Protein AF-0000000074079312 (afdb_homodimer)

Nearest PDB structures (foldseek):
  4mey-assembly1_F  TM=5.869E-01  e=7.793E-01  Escherichia coli K-12
  4mq9-assembly1_F  TM=5.546E-01  e=6.846E-01  Thermus thermophilus HB8
  5d4d-assembly2_P  TM=5.484E-01  e=1.010E+00  Thermus thermophilus HB27
  6cuu-assembly1_F  TM=5.404E-01  e=1.396E+00  Thermus thermophilus HB27
  5x22-assembly1_F  TM=5.501E-01  e=1.809E+00  Thermus thermophilus HB27

Structure (mmCIF, N/CA/C/O backbone):
data_AF-0000000074079312-model_v1
#
loop_
_entity.id
_entity.type
_entity.pdbx_description
1 polymer 'BHLH domain-containing protein'
#
loop_
_atom_site.group_PDB
_atom_site.id
_atom_site.type_symbol
_atom_site.label_atom_id
_atom_site.label_alt_id
_atom_site.label_comp_id
_atom_site.label_asym_id
_atom_site.label_entity_id
_atom_site.label_seq_id
_atom_site.pdbx_PDB_ins_code
_atom_site.Cartn_x
_atom_site.Cartn_y
_atom_site.Cartn_z
_atom_site.occupancy
_atom_site.B_iso_or_equiv
_atom_site.auth_seq_id
_atom_site.auth_comp_id
_atom_site.auth_asym_id
_atom_site.auth_atom_id
_atom_site.pdbx_PDB_model_num
ATOM 1 N N . MET A 1 1 ? 14.812 37.562 26.469 1 65.06 1 MET A N 1
ATOM 2 C CA . MET A 1 1 ? 14.125 37.312 25.219 1 65.06 1 MET A CA 1
ATOM 3 C C . MET A 1 1 ? 15.078 36.75 24.172 1 65.06 1 MET A C 1
ATOM 5 O O . MET A 1 1 ? 16.219 37.188 24.062 1 65.06 1 MET A O 1
ATOM 9 N N . PRO A 1 2 ? 14.617 35.562 23.719 1 76.62 2 PRO A N 1
ATOM 10 C CA . PRO A 1 2 ? 15.648 35.094 22.781 1 76.62 2 PRO A CA 1
ATOM 11 C C . PRO A 1 2 ? 15.984 36.156 21.719 1 76.62 2 PRO A C 1
ATOM 13 O O . PRO A 1 2 ? 15.109 36.938 21.328 1 76.62 2 PRO A O 1
ATOM 16 N N . SER A 1 3 ? 17.172 36.438 21.516 1 85.25 3 SER A N 1
ATOM 17 C CA . SER A 1 3 ? 17.594 37.406 20.5 1 85.25 3 SER A CA 1
ATOM 18 C C . SER A 1 3 ? 16.906 37.125 19.172 1 85.25 3 SER A C 1
ATOM 20 O O . SER A 1 3 ? 16.5 36 18.906 1 85.25 3 SER A O 1
ATOM 22 N N . MET A 1 4 ? 16.531 38.156 18.438 1 93.5 4 MET A N 1
ATOM 23 C CA . MET A 1 4 ? 15.969 38.062 17.094 1 93.5 4 MET A CA 1
ATOM 24 C C . MET A 1 4 ? 16.734 37.062 16.25 1 93.5 4 MET A C 1
ATOM 26 O O . MET A 1 4 ? 16.141 36.344 15.445 1 93.5 4 MET A O 1
ATOM 30 N N . GLU A 1 5 ? 17.984 37 16.516 1 91.69 5 GLU A N 1
ATOM 31 C CA . GLU A 1 5 ? 18.844 36.094 15.75 1 91.69 5 GLU A CA 1
ATOM 32 C C . GLU A 1 5 ? 18.562 34.625 16.078 1 91.69 5 GLU A C 1
ATOM 34 O O . GLU A 1 5 ? 18.531 33.781 15.195 1 91.69 5 GLU A O 1
ATOM 39 N N . GLN A 1 6 ? 18.375 34.312 17.406 1 91.56 6 GLN A N 1
ATOM 40 C CA . GLN A 1 6 ? 18.078 32.969 17.828 1 91.56 6 GLN A CA 1
ATOM 41 C C . GLN A 1 6 ? 16.734 32.5 17.312 1 91.56 6 GLN A C 1
ATOM 43 O O . GLN A 1 6 ? 16.578 31.328 16.922 1 91.56 6 GLN A O 1
ATOM 48 N N . SER A 1 7 ? 15.867 33.438 17.328 1 91.38 7 SER A N 1
ATOM 49 C CA . SER A 1 7 ? 14.539 33.125 16.812 1 91.38 7 SER A CA 1
ATOM 50 C C . SER A 1 7 ? 14.578 32.844 15.32 1 91.38 7 SER A C 1
ATOM 52 O O . SER A 1 7 ? 13.898 31.938 14.828 1 91.38 7 SER A O 1
ATOM 54 N N . ALA A 1 8 ? 15.344 33.688 14.664 1 93 8 ALA A N 1
ATOM 55 C CA . ALA A 1 8 ? 15.484 33.5 13.219 1 93 8 ALA A CA 1
ATOM 56 C C . ALA A 1 8 ? 16.109 32.156 12.891 1 93 8 ALA A C 1
ATOM 58 O O . ALA A 1 8 ? 15.695 31.484 11.945 1 93 8 ALA A O 1
ATOM 59 N N . LYS A 1 9 ? 17.016 31.844 13.602 1 93 9 LYS A N 1
ATOM 60 C CA . LYS A 1 9 ? 17.672 30.562 13.383 1 93 9 LYS A CA 1
ATOM 61 C C . LYS A 1 9 ? 16.734 29.391 13.672 1 93 9 LYS A C 1
ATOM 63 O O . LYS A 1 9 ? 16.719 28.406 12.945 1 93 9 LYS A O 1
ATOM 68 N N . LYS A 1 10 ? 16.078 29.531 14.703 1 94.31 10 LYS A N 1
ATOM 69 C CA . LYS A 1 10 ? 15.109 28.5 15.055 1 94.31 10 LYS A CA 1
ATOM 70 C C . LYS A 1 10 ? 14.062 28.328 13.961 1 94.31 10 LYS A C 1
ATOM 72 O O . LYS A 1 10 ? 13.703 27.203 13.609 1 94.31 10 LYS A O 1
ATOM 77 N N . ASN A 1 11 ? 13.617 29.406 13.445 1 94.38 11 ASN A N 1
ATOM 78 C CA . ASN A 1 11 ? 12.641 29.391 12.359 1 94.38 11 ASN A CA 1
ATOM 79 C C . ASN A 1 11 ? 13.211 28.719 11.109 1 94.38 11 ASN A C 1
ATOM 81 O O . ASN A 1 11 ? 12.523 27.938 10.453 1 94.38 11 ASN A O 1
ATOM 85 N N . GLN A 1 12 ? 14.336 29.078 10.82 1 95.44 12 GLN A N 1
ATOM 86 C CA . GLN A 1 12 ? 14.984 28.484 9.656 1 95.44 12 GLN A CA 1
ATOM 87 C C . GLN A 1 12 ? 15.102 26.969 9.797 1 95.44 12 GLN A C 1
ATOM 89 O O . GLN A 1 12 ? 14.891 26.234 8.828 1 95.44 12 GLN A O 1
ATOM 94 N N . ARG A 1 13 ? 15.484 26.547 10.93 1 97.44 13 ARG A N 1
ATOM 95 C CA . ARG A 1 13 ? 15.578 25.109 11.195 1 97.44 13 ARG A CA 1
ATOM 96 C C . ARG A 1 13 ? 14.219 24.438 11.016 1 97.44 13 ARG A C 1
ATOM 98 O O . ARG A 1 13 ? 14.133 23.344 10.469 1 97.44 13 ARG A O 1
ATOM 105 N N . ARG A 1 14 ? 13.266 25.016 11.477 1 97.25 14 ARG A N 1
ATOM 106 C CA . ARG A 1 14 ? 11.914 24.484 11.359 1 97.25 14 ARG A CA 1
ATOM 107 C C . ARG A 1 14 ? 11.492 24.375 9.898 1 97.25 14 ARG A C 1
ATOM 109 O O . ARG A 1 14 ? 10.906 23.375 9.492 1 97.25 14 ARG A O 1
ATOM 116 N N . VAL A 1 15 ? 11.75 25.359 9.141 1 97.31 15 VAL A N 1
ATOM 117 C CA . VAL A 1 15 ? 11.406 25.391 7.727 1 97.31 15 VAL A CA 1
ATOM 118 C C . VAL A 1 15 ? 12.125 24.25 7 1 97.31 15 VAL A C 1
ATOM 120 O O . VAL A 1 15 ? 11.531 23.562 6.18 1 97.31 15 VAL A O 1
ATOM 123 N N . LYS A 1 16 ? 13.289 24.094 7.32 1 97.88 16 LYS A N 1
ATOM 124 C CA . LYS A 1 16 ? 14.062 23.031 6.703 1 97.88 16 LYS A CA 1
ATOM 125 C C . LYS A 1 16 ? 13.508 21.656 7.078 1 97.88 16 LYS A C 1
ATOM 127 O O . LYS A 1 16 ? 13.398 20.766 6.227 1 97.88 16 LYS A O 1
ATOM 132 N N . ALA A 1 17 ? 13.164 21.391 8.312 1 97.69 17 ALA A N 1
ATOM 133 C CA . ALA A 1 17 ? 12.578 20.141 8.789 1 97.69 17 ALA A CA 1
ATOM 134 C C . ALA A 1 17 ? 11.25 19.859 8.094 1 97.69 17 ALA A C 1
ATOM 136 O O . ALA A 1 17 ? 10.984 18.719 7.703 1 97.69 17 ALA A O 1
ATOM 137 N N . ASN A 1 18 ? 10.508 20.875 7.957 1 97.25 18 ASN A N 1
ATOM 138 C CA . ASN A 1 18 ? 9.234 20.734 7.262 1 97.25 18 ASN A CA 1
ATOM 139 C C . ASN A 1 18 ? 9.43 20.359 5.793 1 97.25 18 ASN A C 1
ATOM 141 O O . ASN A 1 18 ? 8.648 19.594 5.234 1 97.25 18 ASN A O 1
ATOM 145 N N . GLY A 1 19 ? 10.383 20.984 5.246 1 97.81 19 GLY A N 1
ATOM 146 C CA . GLY A 1 19 ? 10.719 20.641 3.871 1 97.81 19 GLY A CA 1
ATOM 147 C C . GLY A 1 19 ? 11.109 19.188 3.693 1 97.81 19 GLY A C 1
ATOM 148 O O . GLY A 1 19 ? 10.68 18.531 2.736 1 97.81 19 GLY A O 1
ATOM 149 N N . ARG A 1 20 ? 11.875 18.656 4.547 1 97.69 20 ARG A N 1
ATOM 150 C CA . ARG A 1 20 ? 12.281 17.266 4.508 1 97.69 20 ARG A CA 1
ATOM 151 C C . ARG A 1 20 ? 11.078 16.328 4.672 1 97.69 20 ARG A C 1
ATOM 153 O O . ARG A 1 20 ? 10.961 15.336 3.965 1 97.69 20 ARG A O 1
ATOM 160 N N . GLU A 1 21 ? 10.219 16.719 5.555 1 96.12 21 GLU A N 1
ATOM 161 C CA . GLU A 1 21 ? 9.023 15.906 5.777 1 96.12 21 GLU A CA 1
ATOM 162 C C . GLU A 1 21 ? 8.117 15.914 4.555 1 96.12 21 GLU A C 1
ATOM 164 O O . GLU A 1 21 ? 7.535 14.883 4.199 1 96.12 21 GLU A O 1
ATOM 169 N N . ARG A 1 22 ? 8.047 16.969 3.941 1 97.44 22 ARG A N 1
ATOM 170 C CA . ARG A 1 22 ? 7.254 17.062 2.721 1 97.44 22 ARG A CA 1
ATOM 171 C C . ARG A 1 22 ? 7.824 16.172 1.626 1 97.44 22 ARG A C 1
ATOM 173 O O . ARG A 1 22 ? 7.078 15.516 0.902 1 97.44 22 ARG A O 1
ATOM 180 N N . GLN A 1 23 ? 9.07 16.25 1.561 1 97.5 23 GLN A N 1
ATOM 181 C CA . GLN A 1 23 ? 9.734 15.398 0.576 1 97.5 23 GLN A CA 1
ATOM 182 C C . GLN A 1 23 ? 9.5 13.922 0.884 1 97.5 23 GLN A C 1
ATOM 184 O O . GLN A 1 23 ? 9.273 13.117 -0.025 1 97.5 23 GLN A O 1
ATOM 189 N N . ARG A 1 24 ? 9.625 13.508 2.07 1 96.94 24 ARG A N 1
ATOM 190 C CA . ARG A 1 24 ? 9.375 12.133 2.49 1 96.94 24 ARG A CA 1
ATOM 191 C C . ARG A 1 24 ? 7.957 11.703 2.123 1 96.94 24 ARG A C 1
ATOM 193 O O . ARG A 1 24 ? 7.75 10.602 1.623 1 96.94 24 ARG A O 1
ATOM 200 N N . MET A 1 25 ? 7.004 12.586 2.344 1 96.81 25 MET A N 1
ATOM 201 C CA . MET A 1 25 ? 5.605 12.289 2.045 1 96.81 25 MET A CA 1
ATOM 202 C C . MET A 1 25 ? 5.391 12.141 0.542 1 96.81 25 MET A C 1
ATOM 204 O O . MET A 1 25 ? 4.578 11.328 0.101 1 96.81 25 MET A O 1
ATOM 208 N N . HIS A 1 26 ? 6.07 12.961 -0.197 1 97.44 26 HIS A N 1
ATOM 209 C CA . HIS A 1 26 ? 6.004 12.812 -1.646 1 97.44 26 HIS A CA 1
ATOM 210 C C . HIS A 1 26 ? 6.512 11.445 -2.084 1 97.44 26 HIS A C 1
ATOM 212 O O . HIS A 1 26 ? 5.941 10.82 -2.986 1 97.44 26 HIS A O 1
ATOM 218 N N . GLY A 1 27 ? 7.535 10.977 -1.477 1 97.31 27 GLY A N 1
ATOM 219 C CA . GLY A 1 27 ? 8.047 9.648 -1.754 1 97.31 27 GLY A CA 1
ATOM 220 C C . GLY A 1 27 ? 7.047 8.547 -1.459 1 97.31 27 GLY A C 1
ATOM 221 O O . GLY A 1 27 ? 6.922 7.594 -2.23 1 97.31 27 GLY A O 1
ATOM 222 N N . LEU A 1 28 ? 6.41 8.68 -0.388 1 97.38 28 LEU A N 1
ATOM 223 C CA . LEU A 1 28 ? 5.387 7.707 -0.014 1 97.38 28 LEU A CA 1
ATOM 224 C C . LEU A 1 28 ? 4.266 7.672 -1.046 1 97.38 28 LEU A C 1
ATOM 226 O O . LEU A 1 28 ? 3.826 6.598 -1.457 1 97.38 28 LEU A O 1
ATOM 230 N N . ASN A 1 29 ? 3.828 8.828 -1.451 1 96.94 29 ASN A N 1
ATOM 231 C CA . ASN A 1 29 ? 2.77 8.93 -2.451 1 96.94 29 ASN A CA 1
ATOM 232 C C . ASN A 1 29 ? 3.203 8.336 -3.789 1 96.94 29 ASN A C 1
ATOM 234 O O . ASN A 1 29 ? 2.406 7.695 -4.477 1 96.94 29 ASN A O 1
ATOM 238 N N . ASP A 1 30 ? 4.414 8.578 -4.086 1 97.75 30 ASP A N 1
ATOM 239 C CA . ASP A 1 30 ? 4.945 7.992 -5.309 1 97.75 30 ASP A CA 1
ATOM 240 C C . ASP A 1 30 ? 4.902 6.465 -5.25 1 97.75 30 ASP A C 1
ATOM 242 O O . ASP A 1 30 ? 4.547 5.812 -6.234 1 97.75 30 ASP A O 1
ATOM 246 N N . ALA A 1 31 ? 5.324 5.953 -4.121 1 98.06 31 ALA A N 1
ATOM 247 C CA . ALA A 1 31 ? 5.316 4.5 -3.963 1 98.06 31 ALA A CA 1
ATOM 248 C C . ALA A 1 31 ? 3.895 3.949 -4.047 1 98.06 31 ALA A C 1
ATOM 250 O O . ALA A 1 31 ? 3.67 2.879 -4.613 1 98.06 31 ALA A O 1
ATOM 251 N N . LEU A 1 32 ? 2.984 4.652 -3.539 1 97.38 32 LEU A N 1
ATOM 252 C CA . LEU A 1 32 ? 1.582 4.262 -3.623 1 97.38 32 LEU A CA 1
ATOM 253 C C . LEU A 1 32 ? 1.093 4.293 -5.066 1 97.38 32 LEU 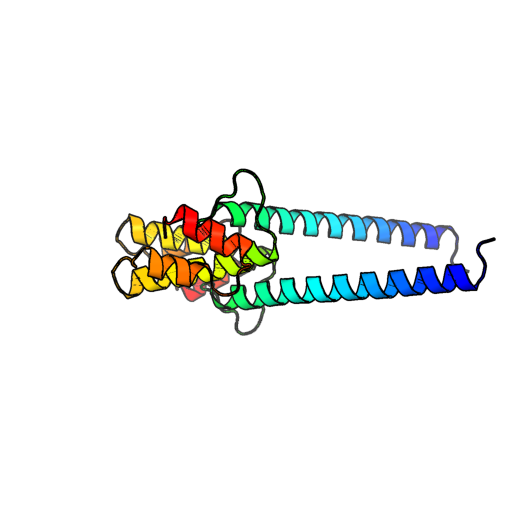A C 1
ATOM 255 O O . LEU A 1 32 ? 0.349 3.408 -5.496 1 97.38 32 LEU A O 1
ATOM 259 N N . ASP A 1 33 ? 1.483 5.324 -5.781 1 95.81 33 ASP A N 1
ATOM 260 C CA . ASP A 1 33 ? 1.105 5.441 -7.188 1 95.81 33 ASP A CA 1
ATOM 261 C C . ASP A 1 33 ? 1.68 4.293 -8.008 1 95.81 33 ASP A C 1
ATOM 263 O O . ASP A 1 33 ? 1.023 3.787 -8.922 1 95.81 33 ASP A O 1
ATOM 267 N N . VAL A 1 34 ? 2.848 3.916 -7.707 1 96.69 34 VAL A N 1
ATOM 268 C CA . VAL A 1 34 ? 3.453 2.781 -8.398 1 96.69 34 VAL A CA 1
ATOM 269 C C . VAL A 1 34 ? 2.688 1.503 -8.062 1 96.69 34 VAL A C 1
ATOM 271 O O . VAL A 1 34 ? 2.379 0.707 -8.953 1 96.69 34 VAL A O 1
ATOM 274 N N . LEU A 1 35 ? 2.357 1.349 -6.809 1 97.38 35 LEU A N 1
ATOM 275 C CA . LEU A 1 35 ? 1.615 0.163 -6.395 1 97.38 35 LEU A CA 1
ATOM 276 C C . LEU A 1 35 ? 0.285 0.07 -7.137 1 97.38 35 LEU A C 1
ATOM 278 O O . LEU A 1 35 ? -0.154 -1.024 -7.496 1 97.38 35 LEU A O 1
ATOM 282 N N . ARG A 1 36 ? -0.295 1.184 -7.395 1 95.94 36 ARG A N 1
ATOM 283 C CA . ARG A 1 36 ? -1.582 1.252 -8.078 1 95.94 36 ARG A CA 1
ATOM 284 C C . ARG A 1 36 ? -1.498 0.621 -9.469 1 95.94 36 ARG A C 1
ATOM 286 O O . ARG A 1 36 ? -2.496 0.117 -9.984 1 95.94 36 ARG A O 1
ATOM 293 N N . GLN A 1 37 ? -0.391 0.567 -10 1 94.81 37 GLN A N 1
ATOM 294 C CA . GLN A 1 37 ? -0.205 0.06 -11.359 1 94.81 37 GLN A CA 1
ATOM 295 C C . GLN A 1 37 ? -0.101 -1.462 -11.367 1 94.81 37 GLN A C 1
ATOM 297 O O . GLN A 1 37 ? -0.173 -2.088 -12.422 1 94.81 37 GLN A O 1
ATOM 302 N N . TYR A 1 38 ? -0.058 -2.059 -10.18 1 95.69 38 TYR A N 1
ATOM 303 C CA . TYR A 1 38 ? 0.207 -3.492 -10.133 1 95.69 38 TYR A CA 1
ATOM 304 C C . TYR A 1 38 ? -0.994 -4.25 -9.578 1 95.69 38 TYR A C 1
ATOM 306 O O . TYR A 1 38 ? -0.971 -5.48 -9.484 1 95.69 38 TYR A O 1
ATOM 314 N N . VAL A 1 39 ? -2.027 -3.506 -9.234 1 95.38 39 VAL A N 1
ATOM 315 C CA . VAL A 1 39 ? -3.277 -4.156 -8.859 1 95.38 39 VAL A CA 1
ATOM 316 C C . VAL A 1 39 ? -4.164 -4.32 -10.094 1 95.38 39 VAL A C 1
ATOM 318 O O . VAL A 1 39 ? -3.973 -3.635 -11.102 1 95.38 39 VAL A O 1
ATOM 321 N N . PRO A 1 40 ? -5.098 -5.328 -9.984 1 90.75 40 PRO A N 1
ATOM 322 C CA . PRO A 1 40 ? -5.797 -5.754 -11.203 1 90.75 40 PRO A CA 1
ATOM 323 C C . PRO A 1 40 ? -6.906 -4.785 -11.617 1 90.75 40 PRO A C 1
ATOM 325 O O . PRO A 1 40 ? -7.906 -5.203 -12.203 1 90.75 40 PRO A O 1
ATOM 328 N N . ILE A 1 41 ? -6.887 -3.58 -11.102 1 86.25 41 ILE A N 1
ATOM 329 C CA . ILE A 1 41 ? -7.863 -2.594 -11.555 1 86.25 41 ILE A CA 1
ATOM 330 C C . ILE A 1 41 ? -7.141 -1.33 -12.016 1 86.25 41 ILE A C 1
ATOM 332 O O . ILE A 1 41 ? -6.262 -0.82 -11.312 1 86.25 41 ILE A O 1
ATOM 336 N N . ASN A 1 42 ? -7.168 -1.205 -13.266 1 70.81 42 ASN A N 1
ATOM 337 C CA . ASN A 1 42 ? -6.613 0.05 -13.766 1 70.81 42 ASN A CA 1
ATOM 338 C C . ASN A 1 42 ? -7.715 1.037 -14.141 1 70.81 42 ASN A C 1
ATOM 340 O O . ASN A 1 42 ? -8.539 0.752 -15.016 1 70.81 42 ASN A O 1
ATOM 344 N N . THR A 1 43 ? -7.75 1.938 -13.266 1 68.44 43 THR A N 1
ATOM 345 C CA . THR A 1 43 ? -8.789 2.93 -13.531 1 68.44 43 THR A CA 1
ATOM 346 C C . THR A 1 43 ? -8.273 4.004 -14.484 1 68.44 43 THR A C 1
ATOM 348 O O . THR A 1 43 ? -7.16 4.504 -14.328 1 68.44 43 THR A O 1
ATOM 351 N N . GLN A 1 44 ? -8.578 3.963 -15.727 1 66.56 44 GLN A N 1
ATOM 352 C CA . GLN A 1 44 ? -8.148 4.914 -16.734 1 66.56 44 GLN A CA 1
ATOM 353 C C . GLN A 1 44 ? -8.438 6.352 -16.312 1 66.56 44 GLN A C 1
ATOM 355 O O . GLN A 1 44 ? -7.621 7.246 -16.516 1 66.56 44 GLN A O 1
ATOM 360 N N . HIS A 1 45 ? -9.469 6.469 -15.648 1 67.12 45 HIS A N 1
ATOM 361 C CA . HIS A 1 45 ? -9.883 7.855 -15.477 1 67.12 45 HIS A CA 1
ATOM 362 C C . HIS A 1 45 ? -9.766 8.289 -14.023 1 67.12 45 HIS A C 1
ATOM 364 O O . HIS A 1 45 ? -9.453 9.445 -13.734 1 67.12 45 HIS A O 1
ATOM 370 N N . GLN A 1 46 ? -10.055 7.441 -13.133 1 81.44 46 GLN A N 1
ATOM 371 C CA . GLN A 1 46 ? -10.031 7.809 -11.719 1 81.44 46 GLN A CA 1
ATOM 372 C C . GLN A 1 46 ? -9.117 6.883 -10.922 1 81.44 46 GLN A C 1
ATOM 374 O O . GLN A 1 46 ? -9.352 5.676 -10.859 1 81.44 46 GLN A O 1
ATOM 379 N N . LYS A 1 47 ? -8.211 7.629 -10.344 1 88.44 47 LYS A N 1
ATOM 380 C CA . LYS A 1 47 ? -7.27 6.867 -9.523 1 88.44 47 LYS A CA 1
ATOM 381 C C . LYS A 1 47 ? -7.961 6.266 -8.305 1 88.44 47 LYS A C 1
ATOM 383 O O . LYS A 1 47 ? -8.805 6.914 -7.688 1 88.44 47 LYS A O 1
ATOM 388 N N . LEU A 1 48 ? -7.641 5 -8.102 1 93 48 LEU A N 1
ATOM 389 C CA . LEU A 1 48 ? -8.086 4.402 -6.852 1 93 48 LEU A CA 1
ATOM 390 C C . LEU A 1 48 ? -7.586 5.199 -5.652 1 93 48 LEU A C 1
ATOM 392 O O . LEU A 1 48 ? -6.457 5.703 -5.668 1 93 48 LEU A O 1
ATOM 396 N N . SER A 1 49 ? -8.398 5.316 -4.641 1 95.31 49 SER A N 1
ATOM 397 C CA . SER A 1 49 ? -7.953 6.012 -3.438 1 95.31 49 SER A CA 1
ATOM 398 C C . SER A 1 49 ? -6.812 5.262 -2.756 1 95.31 49 SER A C 1
ATOM 400 O O . SER A 1 49 ? -6.578 4.086 -3.041 1 95.31 49 SER A O 1
ATOM 402 N N . LYS A 1 50 ? -6.184 5.988 -1.867 1 96.44 50 LYS A N 1
ATOM 403 C CA . LYS A 1 50 ? -5.07 5.379 -1.143 1 96.44 50 LYS A CA 1
ATOM 404 C C . LYS A 1 50 ? -5.531 4.152 -0.364 1 96.44 50 LYS A C 1
ATOM 406 O O . LYS A 1 50 ? -4.895 3.098 -0.424 1 96.44 50 LYS A O 1
ATOM 411 N N . ILE A 1 51 ? -6.633 4.324 0.335 1 97.69 51 ILE A N 1
ATOM 412 C CA . ILE A 1 51 ? -7.098 3.242 1.194 1 97.69 51 ILE A CA 1
ATOM 413 C C . ILE A 1 51 ? -7.555 2.062 0.338 1 97.69 51 ILE A C 1
ATOM 415 O O . ILE A 1 51 ? -7.309 0.905 0.685 1 97.69 51 ILE A O 1
ATOM 419 N N . GLU A 1 52 ? -8.188 2.314 -0.741 1 96.5 52 GLU A N 1
ATOM 420 C CA . GLU A 1 52 ? -8.648 1.251 -1.627 1 96.5 52 GLU A CA 1
ATOM 421 C C . GLU A 1 52 ? -7.477 0.542 -2.295 1 96.5 52 GLU A C 1
ATOM 423 O O . GLU A 1 52 ? -7.52 -0.67 -2.52 1 96.5 52 GLU A O 1
ATOM 428 N N . THR A 1 53 ? -6.441 1.319 -2.615 1 97.31 53 THR A N 1
ATOM 429 C CA . THR A 1 53 ? -5.242 0.719 -3.189 1 97.31 53 THR A CA 1
ATOM 430 C C . THR A 1 53 ? -4.621 -0.283 -2.221 1 97.31 53 THR A C 1
ATOM 432 O O . THR A 1 53 ? -4.281 -1.401 -2.611 1 97.31 53 THR A O 1
ATOM 435 N N . LEU A 1 54 ? -4.551 0.09 -1.001 1 98.5 54 LEU A N 1
ATOM 436 C CA . LEU A 1 54 ? -3.955 -0.757 0.027 1 98.5 54 LEU A CA 1
ATOM 437 C C . LEU A 1 54 ? -4.781 -2.023 0.232 1 98.5 54 LEU A C 1
ATOM 439 O O . LEU A 1 54 ? -4.23 -3.125 0.292 1 98.5 54 LEU A O 1
ATOM 443 N N . ARG A 1 55 ? -6.012 -1.854 0.291 1 98.5 55 ARG A N 1
ATOM 444 C CA . ARG A 1 55 ? -6.906 -2.984 0.517 1 98.5 55 ARG A CA 1
ATOM 445 C C . ARG A 1 55 ? -6.922 -3.92 -0.687 1 98.5 55 ARG A C 1
ATOM 447 O O . ARG A 1 55 ? -6.91 -5.145 -0.528 1 98.5 55 ARG A O 1
ATOM 454 N N . LEU A 1 56 ? -6.949 -3.336 -1.838 1 98.31 56 LEU A N 1
ATOM 455 C CA . LEU A 1 56 ? -6.941 -4.164 -3.039 1 98.31 56 LEU A CA 1
ATOM 456 C C . LEU A 1 56 ? -5.613 -4.898 -3.182 1 98.31 56 LEU A C 1
ATOM 458 O O . LEU A 1 56 ? -5.582 -6.051 -3.617 1 98.31 56 LEU A O 1
ATOM 462 N N . ALA A 1 57 ? -4.547 -4.23 -2.85 1 98.56 57 ALA A N 1
ATOM 463 C CA . ALA A 1 57 ? -3.246 -4.891 -2.9 1 98.56 57 ALA A CA 1
ATOM 464 C C . ALA A 1 57 ? -3.215 -6.113 -1.989 1 98.56 57 ALA A C 1
ATOM 466 O O . ALA A 1 57 ? -2.752 -7.184 -2.393 1 98.56 57 ALA A O 1
ATOM 467 N N . ARG A 1 58 ? -3.688 -5.965 -0.815 1 98.56 58 ARG A N 1
ATOM 468 C CA . ARG A 1 58 ? -3.77 -7.082 0.118 1 98.56 58 ARG A CA 1
ATOM 469 C C . ARG A 1 58 ? -4.605 -8.219 -0.46 1 98.56 58 ARG A C 1
ATOM 471 O O . ARG A 1 58 ? -4.184 -9.375 -0.443 1 98.56 58 ARG A O 1
ATOM 478 N N . ASN A 1 59 ? -5.785 -7.859 -0.946 1 98.75 59 ASN A N 1
ATOM 479 C CA . ASN A 1 59 ? -6.676 -8.867 -1.52 1 98.75 59 ASN A CA 1
ATOM 480 C C . ASN A 1 59 ? -6.02 -9.586 -2.695 1 98.75 59 ASN A C 1
ATOM 482 O O . ASN A 1 59 ? -6.172 -10.797 -2.848 1 98.75 59 ASN A O 1
ATOM 486 N N . TYR A 1 60 ? -5.328 -8.789 -3.5 1 98.62 60 TYR A N 1
ATOM 487 C CA . TYR A 1 60 ? -4.688 -9.336 -4.691 1 98.62 60 TYR A CA 1
ATOM 488 C C . TYR A 1 60 ? -3.584 -10.32 -4.316 1 98.62 60 TYR A C 1
ATOM 490 O O . TYR A 1 60 ? -3.461 -11.383 -4.922 1 98.62 60 TYR A O 1
ATOM 498 N N . ILE A 1 61 ? -2.828 -9.992 -3.338 1 98.56 61 ILE A N 1
ATOM 499 C CA . ILE A 1 61 ? -1.777 -10.875 -2.854 1 98.56 61 ILE A CA 1
ATOM 500 C C . ILE A 1 61 ? -2.393 -12.188 -2.373 1 98.56 61 ILE A C 1
ATOM 502 O O . ILE A 1 61 ? -1.917 -13.273 -2.725 1 98.56 61 ILE A O 1
ATOM 506 N N . VAL A 1 62 ? -3.479 -12.062 -1.65 1 98.25 62 VAL A N 1
ATOM 507 C CA . VAL A 1 62 ? -4.16 -13.242 -1.138 1 98.25 62 VAL A CA 1
ATOM 508 C C . VAL A 1 62 ? -4.672 -14.086 -2.301 1 98.25 62 VAL A C 1
ATOM 510 O O . VAL A 1 62 ? -4.527 -15.312 -2.297 1 98.25 62 VAL A O 1
ATOM 513 N N . ALA A 1 63 ? -5.234 -13.469 -3.27 1 98.06 63 ALA A N 1
ATOM 514 C CA . ALA A 1 63 ? -5.758 -14.18 -4.434 1 98.06 63 ALA A CA 1
ATOM 515 C C . ALA A 1 63 ? -4.645 -14.906 -5.184 1 98.06 63 ALA A C 1
ATOM 517 O O . ALA A 1 63 ? -4.801 -16.062 -5.562 1 98.06 63 ALA A O 1
ATOM 518 N N . LEU A 1 64 ? -3.586 -14.18 -5.363 1 97.88 64 LEU A N 1
ATOM 519 C CA . LEU A 1 64 ? -2.463 -14.781 -6.07 1 97.88 64 LEU A CA 1
ATOM 520 C C . LEU A 1 64 ? -1.917 -15.984 -5.297 1 97.88 64 LEU A C 1
ATOM 522 O O . LEU A 1 64 ? -1.6 -17.016 -5.891 1 97.88 64 LEU A O 1
ATOM 526 N N . GLN A 1 65 ? -1.834 -15.828 -3.979 1 97.62 65 GLN A N 1
ATOM 527 C CA . GLN A 1 65 ? -1.354 -16.922 -3.139 1 97.62 65 GLN A CA 1
ATOM 528 C C . GLN A 1 65 ? -2.287 -18.125 -3.215 1 97.62 65 GLN A C 1
ATOM 530 O O . GLN A 1 65 ? -1.829 -19.266 -3.256 1 97.62 65 GLN A O 1
ATOM 535 N N . GLN A 1 66 ? -3.498 -17.859 -3.254 1 97.56 66 GLN A N 1
ATOM 536 C CA . GLN A 1 66 ? -4.48 -18.938 -3.309 1 97.56 66 GLN A CA 1
ATOM 537 C C . GLN A 1 66 ? -4.398 -19.688 -4.637 1 97.56 66 GLN A C 1
ATOM 539 O O . GLN A 1 66 ? -4.527 -20.922 -4.672 1 97.56 66 GLN A O 1
ATOM 544 N N . ILE A 1 67 ? -4.227 -18.969 -5.691 1 97.38 67 ILE A N 1
ATOM 545 C CA . ILE A 1 67 ? -4.09 -19.609 -7.004 1 97.38 67 ILE A CA 1
ATOM 546 C C . ILE A 1 67 ? -2.863 -20.516 -7.012 1 97.38 67 ILE A C 1
ATOM 548 O O . ILE A 1 67 ? -2.922 -21.641 -7.512 1 97.38 67 ILE A O 1
ATOM 552 N N . LEU A 1 68 ? -1.803 -20.062 -6.457 1 96.5 68 LEU A N 1
ATOM 553 C CA . LEU A 1 68 ? -0.564 -20.828 -6.426 1 96.5 68 LEU A CA 1
ATOM 554 C C . LEU A 1 68 ? -0.72 -22.078 -5.559 1 96.5 68 LEU A C 1
ATOM 556 O O . LEU A 1 68 ? -0.196 -23.141 -5.895 1 96.5 68 LEU A O 1
ATOM 560 N N . GLN A 1 69 ? -1.456 -21.969 -4.457 1 96.06 69 GLN A N 1
ATOM 561 C CA . GLN A 1 69 ? -1.637 -23.078 -3.523 1 96.06 69 GLN A CA 1
ATOM 562 C C . GLN A 1 69 ? -2.607 -24.125 -4.082 1 96.06 69 GLN A C 1
ATOM 564 O O . GLN A 1 69 ? -2.367 -25.328 -3.973 1 96.06 69 GLN A O 1
ATOM 569 N N . ALA A 1 70 ? -3.645 -23.656 -4.711 1 95.12 70 ALA A N 1
ATOM 570 C CA . ALA A 1 70 ? -4.695 -24.531 -5.211 1 95.12 70 ALA A CA 1
ATOM 571 C C . ALA A 1 70 ? -4.316 -25.125 -6.566 1 95.12 70 ALA A C 1
ATOM 573 O O . ALA A 1 70 ? -4.824 -26.188 -6.953 1 95.12 70 ALA A O 1
ATOM 574 N N . GLY A 1 71 ? -3.445 -24.5 -7.273 1 92.69 71 GLY A N 1
ATOM 575 C CA . GLY A 1 71 ? -3.053 -24.953 -8.602 1 92.69 71 GLY A CA 1
ATOM 576 C C . GLY A 1 71 ? -4.164 -24.828 -9.625 1 92.69 71 GLY A C 1
ATOM 577 O O . GLY A 1 71 ? -4.195 -25.562 -10.609 1 92.69 71 GLY A O 1
ATOM 578 N N . ARG A 1 72 ? -5.188 -24.047 -9.234 1 93.88 72 ARG A N 1
ATOM 579 C CA . ARG A 1 72 ? -6.289 -23.812 -10.164 1 93.88 72 ARG A CA 1
ATOM 580 C C . ARG A 1 72 ? -6.688 -22.344 -10.18 1 93.88 72 ARG A C 1
ATOM 582 O O . ARG A 1 72 ? -6.594 -21.656 -9.164 1 93.88 72 ARG A O 1
ATOM 589 N N . GLN A 1 73 ? -7.188 -21.969 -11.336 1 94.88 73 GLN A N 1
ATOM 590 C CA . GLN A 1 73 ? -7.699 -20.609 -11.477 1 94.88 73 GLN A CA 1
ATOM 591 C C . GLN A 1 73 ? -9.117 -20.5 -10.93 1 94.88 73 GLN A C 1
ATOM 593 O O . GLN A 1 73 ? -9.953 -21.375 -11.164 1 94.88 73 GLN A O 1
ATOM 598 N N . PRO A 1 74 ? -9.227 -19.5 -10.172 1 96.25 74 PRO A N 1
ATOM 599 C CA . PRO A 1 74 ? -10.609 -19.281 -9.727 1 96.25 74 PRO A CA 1
ATOM 600 C C . PRO A 1 74 ? -11.531 -18.875 -10.875 1 96.25 74 PRO A C 1
ATOM 602 O O . PRO A 1 74 ? -11.07 -18.391 -11.906 1 96.25 74 PRO A O 1
ATOM 605 N N . THR A 1 75 ? -12.844 -19.188 -10.617 1 96.62 75 THR A N 1
ATOM 606 C CA . THR A 1 75 ? -13.82 -18.641 -11.539 1 96.62 75 THR A CA 1
ATOM 607 C C . THR A 1 75 ? -13.836 -17.109 -11.453 1 96.62 75 THR A C 1
ATOM 609 O O . THR A 1 75 ? -13.414 -16.531 -10.445 1 96.62 75 THR A O 1
ATOM 612 N N . PRO A 1 76 ? -14.312 -16.469 -12.5 1 95.94 76 PRO A N 1
ATOM 613 C CA . PRO A 1 76 ? -14.406 -15 -12.445 1 95.94 76 PRO A CA 1
ATOM 614 C C . PRO A 1 76 ? -15.195 -14.508 -11.242 1 95.94 76 PRO A C 1
ATOM 616 O O . PRO A 1 76 ? -14.828 -13.5 -10.625 1 95.94 76 PRO A O 1
ATOM 619 N N . LEU A 1 77 ? -16.156 -15.164 -10.906 1 96.69 77 LEU A N 1
ATOM 620 C CA . LEU A 1 77 ? -17 -14.773 -9.773 1 96.69 77 LEU A CA 1
ATOM 621 C C . LEU A 1 77 ? -16.25 -14.953 -8.461 1 96.69 77 LEU A C 1
ATOM 623 O O . LEU A 1 77 ? -16.297 -14.086 -7.586 1 96.69 77 LEU A O 1
ATOM 627 N N . GLU A 1 78 ? -15.562 -16.047 -8.289 1 96.56 78 GLU A N 1
ATOM 628 C CA . GLU A 1 78 ? -14.742 -16.297 -7.098 1 96.56 78 GLU A CA 1
ATOM 629 C C . GLU A 1 78 ? -13.641 -15.242 -6.965 1 96.56 78 GLU A C 1
ATOM 631 O O . GLU A 1 78 ? -13.398 -14.727 -5.875 1 96.56 78 GLU A O 1
ATOM 636 N N . TYR A 1 79 ? -13.062 -14.984 -8.125 1 97.31 79 TYR A N 1
ATOM 637 C CA . TYR A 1 79 ? -11.969 -14.016 -8.164 1 97.31 79 TYR A CA 1
ATOM 638 C C . TYR A 1 79 ? -12.461 -12.617 -7.797 1 97.31 79 TYR A C 1
ATOM 640 O O . TYR A 1 79 ? -11.828 -11.922 -7 1 97.31 79 TYR A O 1
ATOM 648 N N . ALA A 1 80 ? -13.57 -12.227 -8.281 1 96.5 80 ALA A N 1
ATOM 649 C CA . ALA A 1 80 ? -14.172 -10.93 -7.984 1 96.5 80 ALA A CA 1
ATOM 650 C C . ALA A 1 80 ? -14.492 -10.797 -6.5 1 96.5 80 ALA A C 1
ATOM 652 O O . ALA A 1 80 ? -14.266 -9.742 -5.898 1 96.5 80 ALA A O 1
ATOM 653 N N . HIS A 1 81 ? -15.016 -11.852 -5.973 1 97.06 81 HIS A N 1
ATOM 654 C CA . HIS A 1 81 ? -15.352 -11.852 -4.555 1 97.06 81 HIS A CA 1
ATOM 655 C C . HIS A 1 81 ? -14.109 -11.68 -3.691 1 97.06 81 HIS A C 1
ATOM 657 O O . HIS A 1 81 ? -14.125 -10.914 -2.719 1 97.06 81 HIS A O 1
ATOM 663 N N . GLN A 1 82 ? -13.102 -12.344 -4.055 1 97.12 82 GLN A N 1
ATOM 664 C CA . GLN A 1 82 ? -11.852 -12.273 -3.301 1 97.12 82 GLN A CA 1
ATOM 665 C C . GLN A 1 82 ? -11.234 -10.883 -3.385 1 97.12 82 GLN A C 1
ATOM 667 O O . GLN A 1 82 ? -10.758 -10.344 -2.383 1 97.12 82 GLN A O 1
ATOM 672 N N . LEU A 1 83 ? -11.273 -10.297 -4.555 1 97.88 83 LEU A N 1
ATOM 673 C CA . LEU A 1 83 ? -10.648 -9.008 -4.785 1 97.88 83 LEU A CA 1
ATOM 674 C C . LEU A 1 83 ? -11.453 -7.883 -4.141 1 97.88 83 LEU A C 1
ATOM 676 O O . LEU A 1 83 ? -10.898 -6.836 -3.797 1 97.88 83 LEU A O 1
ATOM 680 N N . SER A 1 84 ? -12.719 -8.086 -3.859 1 97.88 84 SER A N 1
ATOM 681 C CA . SER A 1 84 ? -13.609 -6.996 -3.49 1 97.88 84 SER A CA 1
ATOM 682 C C . SER A 1 84 ? -13.742 -6.879 -1.975 1 97.88 84 SER A C 1
ATOM 684 O O . SER A 1 84 ? -14.383 -5.953 -1.473 1 97.88 84 SER A O 1
ATOM 686 N N . VAL A 1 85 ? -13.164 -7.773 -1.251 1 98.12 85 VAL A N 1
ATOM 687 C CA . VAL A 1 85 ? -13.32 -7.812 0.199 1 98.12 85 VAL A CA 1
ATOM 688 C C . VAL A 1 85 ? -12.922 -6.465 0.797 1 98.12 85 VAL A C 1
ATOM 690 O O . VAL A 1 85 ? -11.789 -6.02 0.635 1 98.12 85 VAL A O 1
ATOM 693 N N . GLY A 1 86 ? -13.859 -5.852 1.42 1 97.44 86 GLY A N 1
ATOM 694 C CA . GLY A 1 86 ? -13.586 -4.625 2.152 1 97.44 86 GLY A CA 1
ATOM 695 C C . GLY A 1 86 ? -13.531 -3.398 1.264 1 97.44 86 GLY A C 1
ATOM 696 O O . GLY A 1 86 ? -13.195 -2.307 1.725 1 97.44 86 GLY A O 1
ATOM 697 N N . LEU A 1 87 ? -13.844 -3.494 -0.007 1 97.56 87 LEU A N 1
ATOM 698 C CA . LEU A 1 87 ? -13.789 -2.357 -0.919 1 97.56 87 LEU A CA 1
ATOM 699 C C . LEU A 1 87 ? -15.148 -1.675 -1.026 1 97.56 87 LEU A C 1
ATOM 701 O O . LEU A 1 87 ? -16.156 -2.229 -0.593 1 97.56 87 LEU A O 1
ATOM 705 N N . SER A 1 88 ? -15.008 -0.474 -1.474 1 96.25 88 SER A N 1
ATOM 706 C CA . SER A 1 88 ? -16.25 0.263 -1.679 1 96.25 88 SER A CA 1
ATOM 707 C C . SER A 1 88 ? -17.094 -0.377 -2.771 1 96.25 88 SER A C 1
ATOM 709 O O . SER A 1 88 ? -16.594 -1.135 -3.6 1 96.25 88 SER A O 1
ATOM 711 N N . GLN A 1 89 ? -18.375 -0.018 -2.773 1 95.94 89 GLN A N 1
ATOM 712 C CA . GLN A 1 89 ? -19.297 -0.51 -3.801 1 95.94 89 GLN A CA 1
ATOM 713 C C . GLN A 1 89 ? -18.844 -0.064 -5.191 1 95.94 89 GLN A C 1
ATOM 715 O O . GLN A 1 89 ? -18.953 -0.823 -6.156 1 95.94 89 GLN A O 1
ATOM 720 N N . THR A 1 90 ? -18.406 1.114 -5.219 1 92.88 90 THR A N 1
ATOM 721 C CA . THR A 1 90 ? -17.938 1.648 -6.496 1 92.88 90 THR A CA 1
ATOM 722 C C . THR A 1 90 ? -16.781 0.816 -7.039 1 92.88 90 THR A C 1
ATOM 724 O O . THR A 1 90 ? -16.797 0.395 -8.195 1 92.88 90 THR A O 1
ATOM 727 N N . THR A 1 91 ? -15.805 0.524 -6.215 1 93.69 91 THR A N 1
ATOM 728 C CA . THR A 1 91 ? -14.648 -0.264 -6.625 1 93.69 91 THR A CA 1
ATOM 729 C C . THR A 1 91 ? -15.055 -1.703 -6.926 1 93.69 91 THR A C 1
A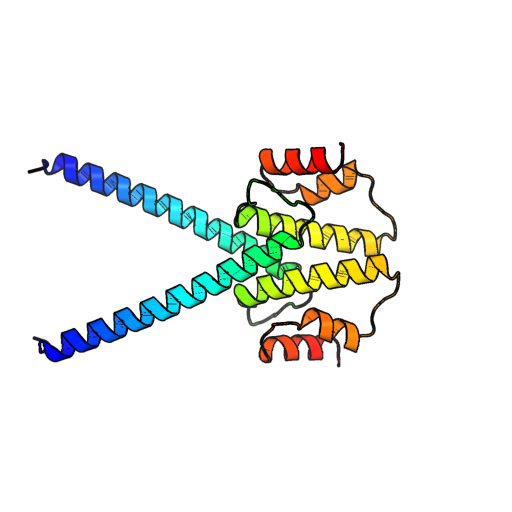TOM 731 O O . THR A 1 91 ? -14.578 -2.299 -7.895 1 93.69 91 THR A O 1
ATOM 734 N N . THR A 1 92 ? -15.922 -2.23 -6.148 1 96.12 92 THR A N 1
ATOM 735 C CA . THR A 1 92 ? -16.438 -3.576 -6.371 1 96.12 92 THR A CA 1
ATOM 736 C C . THR A 1 92 ? -17.125 -3.678 -7.734 1 96.12 92 THR A C 1
ATOM 738 O O . THR A 1 92 ? -16.938 -4.66 -8.453 1 96.12 92 THR A O 1
ATOM 741 N N . ASN A 1 93 ? -17.859 -2.738 -8.07 1 93.56 93 ASN A N 1
ATOM 742 C CA . ASN A 1 93 ? -18.531 -2.693 -9.367 1 93.56 93 ASN A CA 1
ATOM 743 C C . ASN A 1 93 ? -17.531 -2.646 -10.516 1 93.56 93 ASN A C 1
ATOM 745 O O . ASN A 1 93 ? -17.734 -3.275 -11.555 1 93.56 93 ASN A O 1
ATOM 749 N N . MET A 1 94 ? -16.547 -1.885 -10.305 1 92.12 94 MET A N 1
ATOM 750 C CA . MET A 1 94 ? -15.492 -1.812 -11.32 1 92.12 94 MET A CA 1
ATOM 751 C C . MET A 1 94 ? -14.867 -3.182 -11.562 1 92.12 94 MET A C 1
ATOM 753 O O . MET A 1 94 ? -14.641 -3.574 -12.703 1 92.12 94 MET A O 1
ATOM 757 N N . LEU A 1 95 ? -14.617 -3.861 -10.461 1 93.94 95 LEU A N 1
ATOM 758 C CA . LEU A 1 95 ? -14.031 -5.195 -10.555 1 93.94 95 LEU A CA 1
ATOM 759 C C . LEU A 1 95 ? -14.984 -6.156 -11.258 1 93.94 95 LEU A C 1
ATOM 761 O O . LEU A 1 95 ? -14.555 -6.957 -12.094 1 93.94 95 LEU A O 1
ATOM 765 N N . ALA A 1 96 ? -16.188 -6.078 -10.891 1 94.38 96 ALA A N 1
ATOM 766 C CA . ALA A 1 96 ? -17.203 -6.941 -11.492 1 94.38 96 ALA A CA 1
ATOM 767 C C . ALA A 1 96 ? -17.281 -6.723 -13 1 94.38 96 ALA A C 1
ATOM 769 O O . ALA A 1 96 ? -17.422 -7.68 -13.766 1 94.38 96 ALA A O 1
ATOM 770 N N . ASN A 1 97 ? -17.25 -5.477 -13.398 1 92.12 97 ASN A N 1
ATOM 771 C CA . ASN A 1 97 ? -17.281 -5.148 -14.812 1 92.12 97 ASN A CA 1
ATOM 772 C C . ASN A 1 97 ? -16.047 -5.676 -15.539 1 92.12 97 ASN A C 1
ATOM 774 O O . ASN A 1 97 ? -16.156 -6.211 -16.641 1 92.12 97 ASN A O 1
ATOM 778 N N . LEU A 1 98 ? -14.945 -5.469 -14.906 1 89.94 98 LEU A N 1
ATOM 779 C CA . LEU A 1 98 ? -13.68 -5.922 -15.477 1 89.94 98 LEU A CA 1
ATOM 780 C C . LEU A 1 98 ? -13.695 -7.43 -15.703 1 89.94 98 LEU A C 1
ATOM 782 O O . LEU A 1 98 ? -13.211 -7.91 -16.734 1 89.94 98 LEU A O 1
ATOM 786 N N . LEU A 1 99 ? -14.32 -8.07 -14.695 1 93.56 99 LEU A N 1
ATOM 787 C CA . LEU A 1 99 ? -14.289 -9.531 -14.727 1 93.56 99 LEU A CA 1
ATOM 788 C C . LEU A 1 99 ? -15.547 -10.086 -15.391 1 93.56 99 LEU A C 1
ATOM 790 O O . LEU A 1 99 ? -15.703 -11.305 -15.492 1 93.56 99 LEU A O 1
ATOM 794 N N . GLN A 1 100 ? -16.344 -9.18 -15.812 1 94.38 100 GLN A N 1
ATOM 795 C CA . GLN A 1 100 ? -17.562 -9.523 -16.547 1 94.38 100 GLN A CA 1
ATOM 796 C C . GLN A 1 100 ? -18.438 -10.469 -15.727 1 94.38 100 GLN A C 1
ATOM 798 O O . GLN A 1 100 ? -18.859 -11.523 -16.219 1 94.38 100 GLN A O 1
ATOM 803 N N . VAL A 1 101 ? -18.688 -10.047 -14.477 1 94 101 VAL A N 1
ATOM 804 C CA . VAL A 1 101 ? -19.547 -10.805 -13.578 1 94 101 VAL A CA 1
ATOM 805 C C . VAL A 1 101 ? -20.516 -9.859 -12.875 1 94 101 VAL A C 1
ATOM 807 O O . VAL A 1 101 ? -20.266 -8.656 -12.773 1 94 101 VAL A O 1
ATOM 810 N N . MET B 1 1 ? -16.422 43.312 12.648 1 65.56 1 MET B N 1
ATOM 811 C CA . MET B 1 1 ? -15.711 42.219 13.273 1 65.56 1 MET B CA 1
ATOM 812 C C . MET B 1 1 ? -16.625 41 13.461 1 65.56 1 MET B C 1
ATOM 814 O O . MET B 1 1 ? -17.781 41.156 13.844 1 65.56 1 MET B O 1
ATOM 818 N N . PRO B 1 2 ? -16.109 39.938 12.836 1 76.69 2 PRO B N 1
ATOM 819 C CA . PRO B 1 2 ? -17.094 38.875 13.055 1 76.69 2 PRO B CA 1
ATOM 820 C C . PRO B 1 2 ? -17.453 38.688 14.523 1 76.69 2 PRO B C 1
ATOM 822 O O . PRO B 1 2 ? -16.609 38.906 15.398 1 76.69 2 PRO B O 1
ATOM 825 N N . SER B 1 3 ? -18.672 38.656 14.852 1 85.06 3 SER B N 1
ATOM 826 C CA . SER B 1 3 ? -19.109 38.438 16.219 1 85.06 3 SER B CA 1
ATOM 827 C C . SER B 1 3 ? -18.406 37.25 16.859 1 85.06 3 SER B C 1
ATOM 829 O O . SER B 1 3 ? -17.922 36.375 16.156 1 85.06 3 SER B O 1
ATOM 831 N N . MET B 1 4 ? -18.047 37.375 18.141 1 93.62 4 MET B N 1
ATOM 832 C CA . MET B 1 4 ? -17.453 36.281 18.922 1 93.62 4 MET B CA 1
ATOM 833 C C . MET B 1 4 ? -18.156 34.969 18.641 1 93.62 4 MET B C 1
ATOM 835 O O . MET B 1 4 ? -17.531 33.906 18.609 1 93.62 4 MET B O 1
ATOM 839 N N . GLU B 1 5 ? -19.422 35.062 18.375 1 91.75 5 GLU B N 1
ATOM 840 C CA . GLU B 1 5 ? -20.219 33.875 18.141 1 91.75 5 GLU B CA 1
ATOM 841 C C . GLU B 1 5 ? -19.875 33.219 16.812 1 91.75 5 GLU B C 1
ATOM 843 O O . GLU B 1 5 ? -19.797 32 16.703 1 91.75 5 GLU B O 1
ATOM 848 N N . GLN B 1 6 ? -19.688 34.062 15.758 1 91.75 6 GLN B N 1
ATOM 849 C CA . GLN B 1 6 ? -19.344 33.562 14.438 1 91.75 6 GLN B CA 1
ATOM 850 C C . GLN B 1 6 ? -17.969 32.906 14.43 1 91.75 6 GLN B C 1
ATOM 852 O O . GLN B 1 6 ? -17.75 31.875 13.781 1 91.75 6 GLN B O 1
ATOM 857 N N . SER B 1 7 ? -17.156 33.531 15.164 1 91.44 7 SER B N 1
ATOM 858 C CA . SER B 1 7 ? -15.797 33 15.289 1 91.44 7 SER B CA 1
ATOM 859 C C . SER B 1 7 ? -15.797 31.672 16.016 1 91.44 7 SER B C 1
ATOM 861 O O . SER B 1 7 ? -15.07 30.75 15.633 1 91.44 7 SER B O 1
ATOM 863 N N . ALA B 1 8 ? -16.578 31.641 17.047 1 93.12 8 ALA B N 1
ATOM 864 C CA . ALA B 1 8 ? -16.688 30.406 17.812 1 93.12 8 ALA B CA 1
ATOM 865 C C . ALA B 1 8 ? -17.266 29.266 16.953 1 93.12 8 ALA B C 1
ATOM 867 O O . ALA B 1 8 ? -16.797 28.141 17.031 1 93.12 8 ALA B O 1
ATOM 868 N N . LYS B 1 9 ? -18.156 29.594 16.234 1 92.94 9 LYS B N 1
ATOM 869 C CA . LYS B 1 9 ? -18.75 28.594 15.359 1 92.94 9 LYS B CA 1
ATOM 870 C C . LYS B 1 9 ? -17.766 28.141 14.297 1 92.94 9 LYS B C 1
ATOM 872 O O . LYS B 1 9 ? -17.688 26.938 13.977 1 92.94 9 LYS B O 1
ATOM 877 N N . LYS B 1 10 ? -17.141 29.047 13.773 1 94.81 10 LYS B N 1
ATOM 878 C CA . LYS B 1 10 ? -16.125 28.719 12.773 1 94.81 10 LYS B CA 1
ATOM 879 C C . LYS B 1 10 ? -15.055 27.812 13.359 1 94.81 10 LYS B C 1
ATOM 881 O O . LYS B 1 10 ? -14.633 26.844 12.719 1 94.81 10 LYS B O 1
ATOM 886 N N . ASN B 1 11 ? -14.648 28.078 14.539 1 94.5 11 ASN B N 1
ATOM 887 C CA . ASN B 1 11 ? -13.648 27.266 15.219 1 94.5 11 ASN B CA 1
ATOM 888 C C . ASN B 1 11 ? -14.164 25.844 15.469 1 94.5 11 ASN B C 1
ATOM 890 O O . ASN B 1 11 ? -13.438 24.875 15.297 1 94.5 11 ASN B O 1
ATOM 894 N N . GLN B 1 12 ? -15.312 25.797 15.891 1 95.5 12 GLN B N 1
ATOM 895 C CA . GLN B 1 12 ? -15.914 24.5 16.141 1 95.5 12 GLN B CA 1
ATOM 896 C C . GLN B 1 12 ? -15.953 23.656 14.875 1 95.5 12 GLN B C 1
ATOM 898 O O . GLN B 1 12 ? -15.695 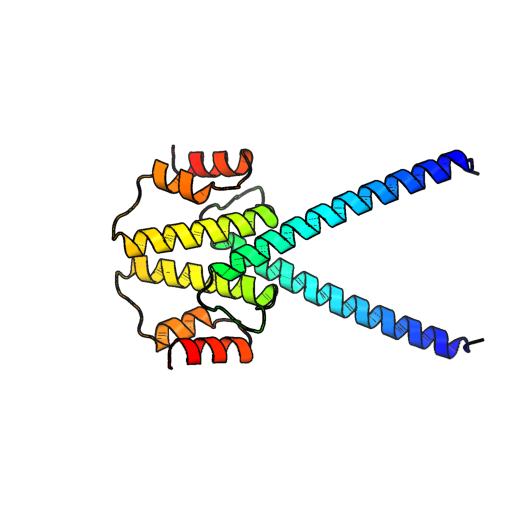22.453 14.922 1 95.5 12 GLN B O 1
ATOM 903 N N . ARG B 1 13 ? -16.344 24.266 13.82 1 97.5 13 ARG B N 1
ATOM 904 C CA . ARG B 1 13 ? -16.375 23.562 12.539 1 97.5 13 ARG B CA 1
ATOM 905 C C . ARG B 1 13 ? -14.984 23.062 12.164 1 97.5 13 ARG B C 1
ATOM 907 O O . ARG B 1 13 ? -14.836 21.953 11.656 1 97.5 13 ARG B O 1
ATOM 914 N N . ARG B 1 14 ? -14.062 23.812 12.367 1 97.31 14 ARG B N 1
ATOM 915 C CA . A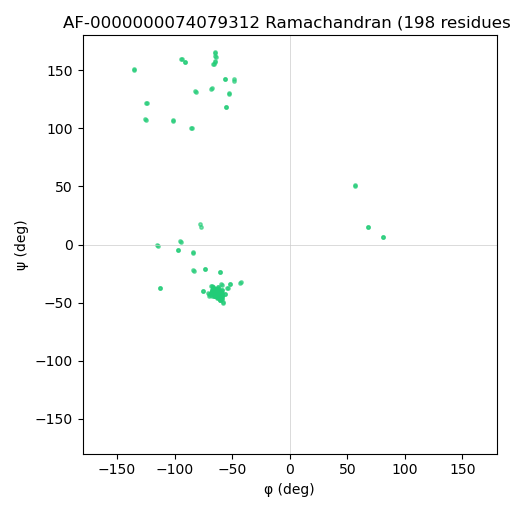RG B 1 14 ? -12.688 23.438 12.055 1 97.31 14 ARG B CA 1
ATOM 916 C C . ARG B 1 14 ? -12.234 22.25 12.898 1 97.31 14 ARG B C 1
ATOM 918 O O . ARG B 1 14 ? -11.586 21.328 12.398 1 97.31 14 ARG B O 1
ATOM 925 N N . VAL B 1 15 ? -12.523 22.281 14.141 1 97.38 15 VAL B N 1
ATOM 926 C CA . VAL B 1 15 ? -12.156 21.203 15.055 1 97.38 15 VAL B CA 1
ATOM 927 C C . VAL B 1 15 ? -12.805 19.906 14.609 1 97.38 15 VAL B C 1
ATOM 929 O O . VAL B 1 15 ? -12.164 18.859 14.594 1 97.38 15 VAL B O 1
ATOM 932 N N . LYS B 1 16 ? -13.969 20.016 14.258 1 97.88 16 LYS B N 1
ATOM 933 C CA . LYS B 1 16 ? -14.68 18.828 13.789 1 97.88 16 LYS B CA 1
ATOM 934 C C . LYS B 1 16 ? -14.062 18.281 12.5 1 97.88 16 LYS B C 1
ATOM 936 O O . LYS B 1 16 ? -13.891 17.078 12.352 1 97.88 16 LYS B O 1
ATOM 941 N N . ALA B 1 17 ? -13.727 19.094 11.531 1 97.75 17 ALA B N 1
ATOM 942 C CA . ALA B 1 17 ? -13.086 18.719 10.273 1 97.75 17 ALA B CA 1
ATOM 943 C C . ALA B 1 17 ? -11.742 18.047 10.523 1 97.75 17 ALA B C 1
ATOM 945 O O . ALA B 1 17 ? -11.406 17.047 9.883 1 97.75 17 ALA B O 1
ATOM 946 N N . ASN B 1 18 ? -11.055 18.594 11.422 1 97.25 18 ASN B N 1
ATOM 947 C CA . ASN B 1 18 ? -9.766 18.031 11.789 1 97.25 18 ASN B CA 1
ATOM 948 C C . ASN B 1 18 ? -9.922 16.641 12.406 1 97.25 18 ASN B C 1
ATOM 950 O O . ASN B 1 18 ? -9.094 15.758 12.172 1 97.25 18 ASN B O 1
ATOM 954 N N . GLY B 1 19 ? -10.883 16.562 13.211 1 97.81 19 GLY B N 1
ATOM 955 C CA . GLY B 1 19 ? -11.18 15.266 13.797 1 97.81 19 GLY B CA 1
ATOM 956 C C . GLY B 1 19 ? -11.492 14.203 12.758 1 97.81 19 GLY B C 1
ATOM 957 O O . GLY B 1 19 ? -11.023 13.07 12.859 1 97.81 19 GLY B O 1
ATOM 958 N N . ARG B 1 20 ? -12.242 14.508 11.789 1 97.69 20 ARG B N 1
ATOM 959 C CA . ARG B 1 20 ? -12.586 13.594 10.703 1 97.69 20 ARG B CA 1
ATOM 960 C C . ARG B 1 20 ? -11.344 13.203 9.914 1 97.69 20 ARG B C 1
ATOM 962 O O . ARG B 1 20 ? -11.164 12.031 9.57 1 97.69 20 ARG B O 1
ATOM 969 N N . GLU B 1 21 ? -10.516 14.148 9.68 1 96.25 21 GLU B N 1
ATOM 970 C CA . GLU B 1 21 ? -9.289 13.883 8.938 1 96.25 21 GLU B CA 1
ATOM 971 C C . GLU B 1 21 ? -8.359 12.969 9.727 1 96.25 21 GLU B C 1
ATOM 973 O O . GLU B 1 21 ? -7.719 12.078 9.156 1 96.25 21 GLU B O 1
ATOM 978 N N . ARG B 1 22 ? -8.328 13.148 10.945 1 97.5 22 ARG B N 1
ATOM 979 C CA . ARG B 1 22 ? -7.52 12.281 11.797 1 97.5 22 ARG B CA 1
ATOM 980 C C . ARG B 1 22 ? -8.023 10.844 11.758 1 97.5 22 ARG B C 1
ATOM 982 O O . ARG B 1 22 ? -7.23 9.906 11.711 1 97.5 22 ARG B O 1
ATOM 989 N N . GLN B 1 23 ? -9.273 10.781 11.82 1 97.56 23 GLN B N 1
ATOM 990 C CA . GLN B 1 23 ? -9.867 9.453 11.75 1 97.56 23 GLN B CA 1
ATOM 991 C C . GLN B 1 23 ? -9.578 8.789 10.406 1 97.56 23 GLN B C 1
ATOM 993 O O . GLN B 1 23 ? -9.297 7.59 10.344 1 97.56 23 GLN B O 1
ATOM 998 N N . ARG B 1 24 ? -9.711 9.453 9.352 1 97.12 24 ARG B N 1
ATOM 999 C CA . ARG B 1 24 ? -9.398 8.945 8.016 1 97.12 24 ARG B CA 1
ATOM 1000 C C . ARG B 1 24 ? -7.953 8.461 7.941 1 97.12 24 ARG B C 1
ATOM 1002 O O . ARG B 1 24 ? -7.684 7.391 7.391 1 97.12 24 ARG B O 1
ATOM 1009 N N . MET B 1 25 ? -7.047 9.219 8.516 1 97 25 MET B N 1
ATOM 1010 C CA . MET B 1 25 ? -5.633 8.859 8.508 1 97 25 MET B CA 1
ATOM 1011 C C . MET B 1 25 ? -5.379 7.609 9.336 1 97 25 MET B C 1
ATOM 1013 O O . MET B 1 25 ? -4.52 6.793 8.984 1 97 25 MET B O 1
ATOM 1017 N N . HIS B 1 26 ? -6.078 7.508 10.422 1 97.56 26 HIS B N 1
ATOM 1018 C CA . HIS B 1 26 ? -5.977 6.285 11.211 1 97.56 26 HIS B CA 1
ATOM 1019 C C . HIS B 1 26 ? -6.41 5.07 10.398 1 97.56 26 HIS B C 1
ATOM 1021 O O . HIS B 1 26 ? -5.797 4.008 10.484 1 97.56 26 HIS B O 1
ATOM 1027 N N . GLY B 1 27 ? -7.43 5.207 9.633 1 97.44 27 GLY B N 1
ATOM 1028 C CA . GLY B 1 27 ? -7.875 4.145 8.75 1 97.44 27 GLY B CA 1
ATOM 1029 C C . GLY B 1 27 ? -6.832 3.738 7.727 1 97.44 27 GLY B C 1
ATOM 1030 O O . GLY B 1 27 ? -6.648 2.549 7.461 1 97.44 27 GLY B O 1
ATOM 1031 N N . LEU B 1 28 ? -6.215 4.684 7.172 1 97.44 28 LEU B N 1
ATOM 1032 C CA . LEU B 1 28 ? -5.156 4.422 6.203 1 97.44 28 LEU B CA 1
ATOM 1033 C C . LEU B 1 28 ? -4.012 3.641 6.844 1 97.44 28 LEU B C 1
ATOM 1035 O O . LEU B 1 28 ? -3.516 2.672 6.266 1 97.44 28 LEU B O 1
ATOM 1039 N N . ASN B 1 29 ? -3.621 4.062 8.016 1 97 29 ASN B N 1
ATOM 1040 C CA . ASN B 1 29 ? -2.547 3.389 8.742 1 97 29 ASN B CA 1
ATOM 1041 C C . ASN B 1 29 ? -2.926 1.954 9.102 1 97 29 ASN B C 1
ATOM 1043 O O . ASN B 1 29 ? -2.086 1.054 9.039 1 97 29 ASN B O 1
ATOM 1047 N N . ASP B 1 30 ? -4.141 1.812 9.438 1 97.81 30 ASP B N 1
ATOM 1048 C CA . ASP B 1 30 ? -4.617 0.463 9.727 1 97.81 30 ASP B CA 1
ATOM 1049 C C . ASP B 1 30 ? -4.512 -0.434 8.5 1 97.81 30 ASP B C 1
ATOM 1051 O O . ASP B 1 30 ? -4.109 -1.595 8.602 1 97.81 30 ASP B O 1
ATOM 1055 N N . ALA B 1 31 ? -4.934 0.115 7.387 1 98.06 31 ALA B N 1
ATOM 1056 C CA . ALA B 1 31 ? -4.863 -0.661 6.148 1 98.06 31 ALA B CA 1
ATOM 1057 C C . ALA B 1 31 ? -3.418 -1.005 5.801 1 98.06 31 ALA B C 1
ATOM 1059 O O . ALA B 1 31 ? -3.135 -2.102 5.312 1 98.06 31 ALA B O 1
ATOM 1060 N N . LEU B 1 32 ? -2.551 -0.129 6.055 1 97.38 32 LEU B N 1
ATOM 1061 C CA . LEU B 1 32 ? -1.13 -0.377 5.828 1 97.38 32 LEU B CA 1
ATOM 1062 C C . LEU B 1 32 ? -0.614 -1.468 6.762 1 97.38 32 LEU B C 1
ATOM 1064 O O . LEU B 1 32 ? 0.175 -2.32 6.352 1 97.38 32 LEU B O 1
ATOM 1068 N N . ASP B 1 33 ? -1.037 -1.408 8 1 95.75 33 ASP B N 1
ATOM 1069 C CA . ASP B 1 33 ? -0.636 -2.418 8.977 1 95.75 33 ASP B CA 1
ATOM 1070 C C . ASP B 1 33 ? -1.141 -3.803 8.57 1 95.75 33 ASP B C 1
ATOM 1072 O O . ASP B 1 33 ? -0.443 -4.801 8.758 1 95.75 33 ASP B O 1
ATOM 1076 N N . VAL B 1 34 ? -2.301 -3.848 8.062 1 96.62 34 VAL B N 1
ATOM 1077 C CA . VAL B 1 34 ? -2.84 -5.117 7.594 1 96.62 34 VAL B CA 1
ATOM 1078 C C . VAL B 1 34 ? -2.027 -5.613 6.398 1 96.62 34 VAL B C 1
ATOM 1080 O O . VAL B 1 34 ? -1.666 -6.793 6.332 1 96.62 34 VAL B O 1
ATOM 1083 N N . LEU B 1 35 ? -1.715 -4.711 5.504 1 97.31 35 LEU B N 1
ATOM 1084 C CA . LEU B 1 35 ? -0.929 -5.09 4.336 1 97.31 35 LEU B CA 1
ATOM 1085 C C . LEU B 1 35 ? 0.421 -5.664 4.75 1 97.31 35 LEU B C 1
ATOM 1087 O O . LEU B 1 35 ? 0.919 -6.605 4.125 1 97.31 35 LEU B O 1
ATOM 1091 N N . ARG B 1 36 ? 0.961 -5.16 5.797 1 95.94 36 ARG B N 1
ATOM 1092 C CA . ARG B 1 36 ? 2.258 -5.598 6.305 1 95.94 36 ARG B CA 1
ATOM 1093 C C . ARG B 1 36 ? 2.234 -7.074 6.676 1 95.94 36 ARG B C 1
ATOM 1095 O O . ARG B 1 36 ? 3.264 -7.75 6.625 1 95.94 36 ARG B O 1
ATOM 1102 N N . GLN B 1 37 ? 1.139 -7.574 6.945 1 94.75 37 GLN B N 1
ATOM 1103 C CA . GLN B 1 37 ? 1.006 -8.953 7.391 1 94.75 37 GLN B CA 1
ATOM 1104 C C . GLN B 1 37 ? 0.971 -9.914 6.203 1 94.75 37 GLN B C 1
ATOM 1106 O O . GLN B 1 37 ? 1.097 -11.133 6.375 1 94.75 37 GLN B O 1
ATOM 1111 N N . TYR B 1 38 ? 0.917 -9.359 5 1 95.62 38 TYR B N 1
ATOM 1112 C CA . TYR B 1 38 ? 0.714 -10.219 3.842 1 95.62 38 TYR B CA 1
ATOM 1113 C C . TYR B 1 38 ? 1.937 -10.203 2.932 1 95.62 38 TYR B C 1
ATOM 1115 O O . TYR B 1 38 ? 1.971 -10.906 1.918 1 95.62 38 TYR B O 1
ATOM 1123 N N . VAL B 1 39 ? 2.928 -9.43 3.314 1 95.31 39 VAL B N 1
ATOM 1124 C CA . VAL B 1 39 ? 4.195 -9.484 2.598 1 95.31 39 VAL B CA 1
ATOM 1125 C C . VAL B 1 39 ? 5.113 -10.516 3.252 1 95.31 39 VAL B C 1
ATOM 1127 O O . VAL B 1 39 ? 4.914 -10.891 4.41 1 95.31 39 VAL B O 1
ATOM 1130 N N . PRO B 1 40 ? 6.086 -11.016 2.426 1 90.56 40 PRO B N 1
ATOM 1131 C CA . PRO B 1 40 ? 6.828 -12.203 2.861 1 90.56 40 PRO B CA 1
ATOM 1132 C C . PRO B 1 40 ? 7.891 -11.883 3.91 1 90.56 40 PRO B C 1
ATOM 1134 O O . PRO B 1 40 ? 8.883 -12.602 4.027 1 90.56 40 PRO B O 1
ATOM 1137 N N . ILE B 1 41 ? 7.824 -10.711 4.512 1 85.94 41 ILE B N 1
ATOM 1138 C CA . ILE B 1 41 ? 8.758 -10.422 5.594 1 85.94 41 ILE B CA 1
ATOM 1139 C C . ILE B 1 41 ? 7.98 -10.031 6.848 1 85.94 41 ILE B C 1
ATOM 1141 O O . ILE B 1 41 ? 7.055 -9.211 6.785 1 85.94 41 ILE B O 1
ATOM 1145 N N . ASN B 1 42 ? 8 -10.938 7.727 1 70.38 42 ASN B N 1
ATOM 1146 C CA . ASN B 1 42 ? 7.398 -10.562 9 1 70.38 42 ASN B CA 1
ATOM 1147 C C . ASN B 1 42 ? 8.461 -10.219 10.039 1 70.38 42 ASN B C 1
ATOM 1149 O O . ASN B 1 42 ? 9.305 -11.047 10.375 1 70.38 42 ASN B O 1
ATOM 1153 N N . THR B 1 43 ? 8.445 -8.961 10.188 1 68 43 THR B N 1
ATOM 1154 C CA . THR B 1 43 ? 9.438 -8.531 11.156 1 68 43 THR B CA 1
ATOM 1155 C C . THR B 1 43 ? 8.883 -8.609 12.578 1 68 43 THR B C 1
ATOM 1157 O O . THR B 1 43 ? 7.742 -8.227 12.828 1 68 43 THR B O 1
ATOM 1160 N N . GLN B 1 44 ? 9.188 -9.594 13.328 1 66.12 44 GLN B N 1
ATOM 1161 C CA . GLN B 1 44 ? 8.719 -9.797 14.703 1 66.12 44 GLN B CA 1
ATOM 1162 C C . GLN B 1 44 ? 8.969 -8.555 15.547 1 66.12 44 GLN B C 1
ATOM 1164 O O . GLN B 1 44 ? 8.117 -8.172 16.359 1 66.12 44 GLN B O 1
ATOM 1169 N N . HIS B 1 45 ? 9.992 -7.941 15.258 1 66.44 45 HIS B N 1
ATOM 1170 C CA . HIS B 1 45 ? 10.367 -6.93 16.234 1 66.44 45 HIS B CA 1
ATOM 1171 C C . HIS B 1 45 ? 10.227 -5.523 15.656 1 66.44 45 HIS B C 1
ATOM 1173 O O . HIS B 1 45 ? 9.875 -4.586 16.375 1 66.44 45 HIS B O 1
ATOM 1179 N N . GLN B 1 46 ? 10.547 -5.363 14.445 1 81 46 GLN B N 1
ATOM 1180 C CA . GLN B 1 46 ? 10.508 -4.031 13.852 1 81 46 GLN B CA 1
ATOM 1181 C C . GLN B 1 46 ? 9.609 -4.012 12.617 1 81 46 GLN B C 1
ATOM 1183 O O . GLN B 1 46 ? 9.883 -4.695 11.633 1 81 46 GLN B O 1
ATOM 1188 N N . LYS B 1 47 ? 8.664 -3.119 12.828 1 88.12 47 LYS B N 1
ATOM 1189 C CA . LYS B 1 47 ? 7.734 -2.982 11.711 1 88.12 47 LYS B CA 1
ATOM 1190 C C . LYS B 1 47 ? 8.422 -2.363 10.5 1 88.12 47 LYS B C 1
ATOM 1192 O O . LYS B 1 47 ? 9.234 -1.442 10.633 1 88.12 47 LYS B O 1
ATOM 1197 N N . LEU B 1 48 ? 8.156 -3 9.367 1 92.81 48 LEU B N 1
ATOM 1198 C CA . LEU B 1 48 ? 8.594 -2.365 8.133 1 92.81 48 LEU B CA 1
ATOM 1199 C C . LEU B 1 48 ? 8.031 -0.954 8.008 1 92.81 48 LEU B C 1
ATOM 1201 O O . LEU B 1 48 ? 6.883 -0.706 8.398 1 92.81 48 LEU B O 1
ATOM 1205 N N . SER B 1 49 ? 8.82 -0.062 7.488 1 95.19 49 SER B N 1
ATOM 1206 C CA . SER B 1 49 ? 8.312 1.29 7.277 1 95.19 49 SER B CA 1
ATOM 1207 C C . SER B 1 49 ? 7.184 1.304 6.25 1 95.19 49 SER B C 1
ATOM 1209 O O . SER B 1 49 ? 7 0.337 5.508 1 95.19 49 SER B O 1
ATOM 1211 N N . LYS B 1 50 ? 6.496 2.428 6.238 1 96.44 50 LYS B N 1
ATOM 1212 C CA . LYS B 1 50 ? 5.391 2.564 5.289 1 96.44 50 LYS B CA 1
ATOM 1213 C C . LYS B 1 50 ? 5.883 2.43 3.852 1 96.44 50 LYS B C 1
ATOM 1215 O O . LYS B 1 50 ? 5.293 1.693 3.057 1 96.44 50 LYS B O 1
ATOM 1220 N N . ILE B 1 51 ? 6.949 3.139 3.572 1 97.56 51 ILE B N 1
ATOM 1221 C CA . ILE B 1 51 ? 7.441 3.156 2.199 1 97.56 51 ILE B CA 1
ATOM 1222 C C . ILE B 1 51 ? 7.965 1.773 1.821 1 97.56 51 ILE B C 1
ATOM 1224 O O . ILE B 1 51 ? 7.754 1.308 0.699 1 97.56 51 ILE B O 1
ATOM 1228 N N . GLU B 1 52 ? 8.625 1.115 2.705 1 96.38 52 GLU B N 1
ATOM 1229 C CA . GLU B 1 52 ? 9.156 -0.218 2.436 1 96.38 52 GLU B CA 1
ATOM 1230 C C . GLU B 1 52 ? 8.031 -1.235 2.271 1 96.38 52 GLU B C 1
ATOM 1232 O O . GLU B 1 52 ? 8.141 -2.162 1.465 1 96.38 52 GLU B O 1
ATOM 1237 N N . THR B 1 53 ? 6.977 -1.046 3.053 1 97.19 53 THR B N 1
ATOM 1238 C CA . THR B 1 53 ? 5.824 -1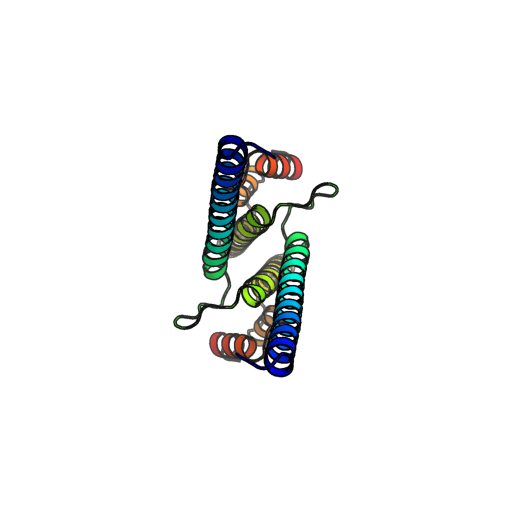.926 2.916 1 97.19 53 THR B CA 1
ATOM 1239 C C . THR B 1 53 ? 5.223 -1.822 1.517 1 97.19 53 THR B C 1
ATOM 1241 O O . THR B 1 53 ? 4.945 -2.84 0.878 1 97.19 53 THR B O 1
ATOM 1244 N N . LEU B 1 54 ? 5.098 -0.638 1.053 1 98.5 54 LEU B N 1
ATOM 1245 C CA . LEU B 1 54 ? 4.52 -0.392 -0.262 1 98.5 54 LEU B CA 1
ATOM 1246 C C . LEU B 1 54 ? 5.395 -0.978 -1.363 1 98.5 54 LEU B C 1
ATOM 1248 O O . LEU B 1 54 ? 4.895 -1.641 -2.275 1 98.5 54 LEU B O 1
ATOM 1252 N N . ARG B 1 55 ? 6.625 -0.769 -1.244 1 98.44 55 ARG B N 1
ATOM 1253 C CA . ARG B 1 55 ? 7.562 -1.255 -2.25 1 98.44 55 ARG B CA 1
ATOM 1254 C C . ARG B 1 55 ? 7.645 -2.777 -2.232 1 98.44 55 ARG B C 1
ATOM 1256 O O . ARG B 1 55 ? 7.684 -3.414 -3.287 1 98.44 55 ARG B O 1
ATOM 1263 N N . LEU B 1 56 ? 7.676 -3.318 -1.054 1 98.25 56 LEU B N 1
ATOM 1264 C CA . LEU B 1 56 ? 7.73 -4.773 -0.955 1 98.25 56 LEU B CA 1
ATOM 1265 C C . LEU B 1 56 ? 6.438 -5.402 -1.47 1 98.25 56 LEU B C 1
ATOM 1267 O O . LEU B 1 56 ? 6.469 -6.457 -2.104 1 98.25 56 LEU B O 1
ATOM 1271 N N . ALA B 1 57 ? 5.34 -4.77 -1.176 1 98.56 57 ALA B N 1
ATOM 1272 C CA . ALA B 1 57 ? 4.07 -5.277 -1.688 1 98.56 57 ALA B CA 1
ATOM 1273 C C . ALA B 1 57 ? 4.074 -5.324 -3.213 1 98.56 57 ALA B C 1
ATOM 1275 O O . ALA B 1 57 ? 3.668 -6.324 -3.812 1 98.56 57 ALA B O 1
ATOM 1276 N N . ARG B 1 58 ? 4.508 -4.289 -3.809 1 98.56 58 ARG B N 1
ATOM 1277 C CA . ARG B 1 58 ? 4.621 -4.246 -5.262 1 98.56 58 ARG B CA 1
ATOM 1278 C C . ARG B 1 58 ? 5.52 -5.367 -5.777 1 98.56 58 ARG B C 1
ATOM 1280 O O . ARG B 1 58 ? 5.148 -6.094 -6.703 1 98.56 58 ARG B O 1
ATOM 1287 N N . ASN B 1 59 ? 6.695 -5.477 -5.172 1 98.75 59 ASN B N 1
ATOM 1288 C CA . ASN B 1 59 ? 7.641 -6.512 -5.586 1 98.75 59 ASN B CA 1
ATOM 1289 C C . ASN B 1 59 ? 7.047 -7.91 -5.43 1 98.75 59 ASN B C 1
ATOM 1291 O O . ASN B 1 59 ? 7.254 -8.773 -6.281 1 98.75 59 ASN B O 1
ATOM 1295 N N . TYR B 1 60 ? 6.332 -8.07 -4.324 1 98.62 60 TYR B N 1
ATOM 1296 C CA . TYR B 1 60 ? 5.746 -9.375 -4.023 1 98.62 60 TYR B CA 1
ATOM 1297 C C . TYR B 1 60 ? 4.676 -9.742 -5.047 1 98.62 60 TYR B C 1
ATOM 1299 O O . TYR B 1 60 ? 4.613 -10.883 -5.504 1 98.62 60 TYR B O 1
ATOM 1307 N N . ILE B 1 61 ? 3.883 -8.797 -5.41 1 98.56 61 ILE B N 1
ATOM 1308 C CA . ILE B 1 61 ? 2.863 -9.016 -6.43 1 98.56 61 ILE B CA 1
ATOM 1309 C C . ILE B 1 61 ? 3.525 -9.43 -7.742 1 98.56 61 ILE B C 1
ATOM 1311 O O . ILE B 1 61 ? 3.105 -10.398 -8.383 1 98.56 61 ILE B O 1
ATOM 1315 N N . VAL B 1 62 ? 4.586 -8.734 -8.07 1 98.25 62 VAL B N 1
ATOM 1316 C CA . VAL B 1 62 ? 5.309 -9.039 -9.305 1 98.25 62 VAL B CA 1
ATOM 1317 C C . VAL B 1 62 ? 5.883 -10.445 -9.227 1 98.25 62 VAL B C 1
ATOM 1319 O O . VAL B 1 62 ? 5.793 -11.211 -10.195 1 98.25 62 VAL B O 1
ATOM 1322 N N . ALA B 1 63 ? 6.449 -10.797 -8.125 1 98.06 63 ALA B N 1
ATOM 1323 C CA . ALA B 1 63 ? 7.031 -12.125 -7.945 1 98.06 63 ALA B CA 1
ATOM 1324 C C . ALA B 1 63 ? 5.965 -13.211 -8.07 1 98.06 63 ALA B C 1
ATOM 1326 O O . ALA B 1 63 ? 6.18 -14.227 -8.742 1 98.06 63 ALA B O 1
ATOM 1327 N N . LEU B 1 64 ? 4.871 -12.953 -7.41 1 97.88 64 LEU B N 1
ATOM 1328 C CA . LEU B 1 64 ? 3.791 -13.938 -7.469 1 97.88 64 LEU B CA 1
ATOM 1329 C C . LEU B 1 64 ? 3.279 -14.094 -8.898 1 97.88 64 LEU B C 1
ATOM 1331 O O . LEU B 1 64 ? 3.018 -15.211 -9.344 1 97.88 64 LEU B O 1
ATOM 1335 N N . GLN B 1 65 ? 3.168 -12.969 -9.602 1 97.62 65 GLN B N 1
ATOM 1336 C CA . GLN B 1 65 ? 2.719 -13.008 -10.984 1 97.62 65 GLN B CA 1
ATOM 1337 C C . GLN B 1 65 ? 3.705 -13.773 -11.867 1 97.62 65 GLN B C 1
ATOM 1339 O O . GLN B 1 65 ? 3.299 -14.539 -12.742 1 97.62 65 GLN B O 1
ATOM 1344 N N . GLN B 1 66 ? 4.906 -13.594 -11.609 1 97.5 66 GLN B N 1
ATOM 1345 C CA . GLN B 1 66 ? 5.934 -14.258 -12.398 1 97.5 66 GLN B CA 1
ATOM 1346 C C . GLN B 1 66 ? 5.918 -15.766 -12.164 1 97.5 66 GLN B C 1
ATOM 1348 O O . GLN B 1 66 ? 6.102 -16.547 -13.094 1 97.5 66 GLN B O 1
ATOM 1353 N N . ILE B 1 67 ? 5.734 -16.156 -10.953 1 97.31 67 ILE B N 1
ATOM 1354 C CA . ILE B 1 67 ? 5.652 -17.578 -10.633 1 97.31 67 ILE B CA 1
ATOM 1355 C C . ILE B 1 67 ? 4.469 -18.203 -11.367 1 97.31 67 ILE B C 1
ATOM 1357 O O . ILE B 1 67 ? 4.59 -19.297 -11.938 1 97.31 67 ILE B O 1
ATOM 1361 N N . LEU B 1 68 ? 3.387 -17.531 -11.375 1 96.5 68 LEU B N 1
ATOM 1362 C CA . LEU B 1 68 ? 2.184 -18.047 -12.031 1 96.5 68 LEU B CA 1
ATOM 1363 C C . LEU B 1 68 ? 2.377 -18.125 -13.539 1 96.5 68 LEU B C 1
ATOM 1365 O O . LEU B 1 68 ? 1.911 -19.078 -14.18 1 96.5 68 LEU B O 1
ATOM 1369 N N . GLN B 1 69 ? 3.078 -17.172 -14.125 1 96.12 69 GLN B N 1
ATOM 1370 C CA . GLN B 1 69 ? 3.285 -17.109 -15.57 1 96.12 69 GLN B CA 1
ATOM 1371 C C . GLN B 1 69 ? 4.316 -18.156 -16.016 1 96.12 69 GLN B C 1
ATOM 1373 O O . GLN B 1 69 ? 4.129 -18.828 -17.031 1 96.12 69 GLN B O 1
ATOM 1378 N N . ALA B 1 70 ? 5.348 -18.312 -15.234 1 95.12 70 ALA B N 1
ATOM 1379 C CA . ALA B 1 70 ? 6.449 -19.203 -15.602 1 95.12 70 ALA B CA 1
ATOM 1380 C C . ALA B 1 70 ? 6.133 -20.641 -15.227 1 95.12 70 ALA B C 1
ATOM 1382 O O . ALA B 1 70 ? 6.703 -21.578 -15.797 1 95.12 70 ALA B O 1
ATOM 1383 N N . GLY B 1 71 ? 5.262 -20.844 -14.32 1 92.62 71 GLY B N 1
ATOM 1384 C CA . GLY B 1 71 ? 4.926 -22.188 -13.859 1 92.62 71 GLY B CA 1
ATOM 1385 C C . GLY B 1 71 ? 6.055 -22.859 -13.102 1 92.62 71 GLY B C 1
ATOM 1386 O O . GLY B 1 71 ? 6.145 -24.078 -13.07 1 92.62 71 GLY B O 1
ATOM 1387 N N . ARG B 1 72 ? 7.023 -22.016 -12.703 1 93.69 72 ARG B N 1
ATOM 1388 C CA . ARG B 1 72 ? 8.141 -22.547 -11.93 1 93.69 72 ARG B CA 1
ATOM 1389 C C . ARG B 1 72 ? 8.469 -21.641 -10.75 1 93.69 72 ARG B C 1
ATOM 1391 O O . ARG B 1 72 ? 8.312 -20.422 -10.844 1 93.69 72 ARG B O 1
ATOM 1398 N N . GLN B 1 73 ? 8.977 -22.297 -9.719 1 94.75 73 GLN B N 1
ATOM 1399 C CA . GLN B 1 73 ? 9.43 -21.547 -8.555 1 94.75 73 GLN B CA 1
ATOM 1400 C C . GLN B 1 73 ? 10.836 -20.984 -8.773 1 94.75 73 GLN B C 1
ATOM 1402 O O . GLN B 1 73 ? 11.711 -21.672 -9.289 1 94.75 73 GLN B O 1
ATOM 1407 N N . PRO B 1 74 ? 10.875 -19.766 -8.477 1 96.25 74 PRO B N 1
ATOM 1408 C CA . PRO B 1 74 ? 12.234 -19.219 -8.547 1 96.25 74 PRO B CA 1
ATOM 1409 C C . PRO B 1 74 ? 13.172 -19.828 -7.504 1 96.25 74 PRO B C 1
ATOM 1411 O O . PRO B 1 74 ? 12.711 -20.344 -6.488 1 96.25 74 PRO B O 1
ATOM 1414 N N . THR B 1 75 ? 14.484 -19.75 -7.891 1 96.44 75 THR B N 1
ATOM 1415 C CA . THR B 1 75 ? 15.461 -20.078 -6.855 1 96.44 75 THR B CA 1
ATOM 1416 C C . THR B 1 75 ? 15.398 -19.062 -5.715 1 96.44 75 THR B C 1
ATOM 1418 O O . THR B 1 75 ? 14.914 -17.953 -5.898 1 96.44 75 THR B O 1
ATOM 1421 N N . PRO B 1 76 ? 15.859 -19.469 -4.539 1 95.88 76 PRO B N 1
ATOM 1422 C CA . PRO B 1 76 ? 15.875 -18.516 -3.428 1 95.88 76 PRO B CA 1
ATOM 1423 C C . PRO B 1 76 ? 16.609 -17.219 -3.77 1 95.88 76 PRO B C 1
ATOM 1425 O O . PRO B 1 76 ? 16.188 -16.141 -3.371 1 95.88 76 PRO B O 1
ATOM 1428 N N . LEU B 1 77 ? 17.609 -17.328 -4.473 1 96.62 77 LEU B N 1
ATOM 1429 C CA . LEU B 1 77 ? 18.391 -16.156 -4.848 1 96.62 77 LEU B CA 1
ATO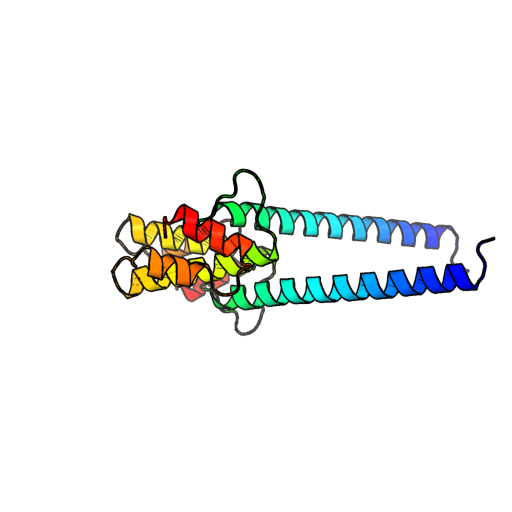M 1430 C C . LEU B 1 77 ? 17.625 -15.273 -5.824 1 96.62 77 LEU B C 1
ATOM 1432 O O . LEU B 1 77 ? 17.609 -14.047 -5.688 1 96.62 77 LEU B O 1
ATOM 1436 N N . GLU B 1 78 ? 16.984 -15.859 -6.809 1 96.5 78 GLU B N 1
ATOM 1437 C CA . GLU B 1 78 ? 16.156 -15.117 -7.75 1 96.5 78 GLU B CA 1
ATOM 1438 C C . GLU B 1 78 ? 15 -14.414 -7.039 1 96.5 78 GLU B C 1
ATOM 1440 O O . GLU B 1 78 ? 14.703 -13.25 -7.328 1 96.5 78 GLU B O 1
ATOM 1445 N N . TYR B 1 79 ? 14.438 -15.172 -6.133 1 97.19 79 TYR B N 1
ATOM 1446 C CA . TYR B 1 79 ? 13.305 -14.664 -5.375 1 97.19 79 TYR B CA 1
ATOM 1447 C C . TYR B 1 79 ? 13.727 -13.484 -4.5 1 97.19 79 TYR B C 1
ATOM 1449 O O . TYR B 1 79 ? 13.039 -12.461 -4.461 1 97.19 79 TYR B O 1
ATOM 1457 N N . ALA B 1 80 ? 14.82 -13.578 -3.857 1 96.44 80 ALA B N 1
ATOM 1458 C CA . ALA B 1 80 ? 15.352 -12.516 -3.01 1 96.44 80 ALA B CA 1
ATOM 1459 C C . ALA B 1 80 ? 15.633 -11.258 -3.824 1 96.44 80 ALA B C 1
ATOM 1461 O O . ALA B 1 80 ? 15.352 -10.141 -3.377 1 96.44 80 ALA B O 1
ATOM 1462 N N . HIS B 1 81 ? 16.188 -11.461 -4.965 1 97.06 81 HIS B N 1
ATOM 1463 C CA . HIS B 1 81 ? 16.5 -10.336 -5.836 1 97.06 81 HIS B CA 1
ATOM 1464 C C . HIS B 1 81 ? 15.234 -9.609 -6.262 1 97.06 81 HIS B C 1
ATOM 1466 O O . HIS B 1 81 ? 15.188 -8.375 -6.266 1 97.06 81 HIS B O 1
ATOM 1472 N N . GLN B 1 82 ? 14.273 -10.359 -6.574 1 97.12 82 GLN B N 1
ATOM 1473 C CA . GLN B 1 82 ? 13.008 -9.781 -7.016 1 97.12 82 GLN B CA 1
ATOM 1474 C C . GLN B 1 82 ? 12.328 -9.016 -5.887 1 97.12 82 GLN B C 1
ATOM 1476 O O . GLN B 1 82 ? 11.805 -7.922 -6.098 1 97.12 82 GLN B O 1
ATOM 1481 N N . LEU B 1 83 ? 12.359 -9.562 -4.711 1 97.88 83 LEU B N 1
ATOM 1482 C CA . LEU B 1 83 ? 11.68 -8.977 -3.568 1 97.88 83 LEU B CA 1
ATOM 1483 C C . LEU B 1 83 ? 12.422 -7.73 -3.076 1 97.88 83 LEU B C 1
ATOM 1485 O O . LEU B 1 83 ? 11.812 -6.84 -2.479 1 97.88 83 LEU B O 1
ATOM 1489 N N . SER B 1 84 ? 13.68 -7.582 -3.383 1 97.88 84 SER B N 1
ATOM 1490 C CA . SER B 1 84 ? 14.516 -6.574 -2.742 1 97.88 84 SER B CA 1
ATOM 1491 C C . SER B 1 84 ? 14.617 -5.312 -3.596 1 97.88 84 SER B C 1
ATOM 1493 O O . SER B 1 84 ? 15.203 -4.316 -3.176 1 97.88 84 SER B O 1
ATOM 1495 N N . VAL B 1 85 ? 14.062 -5.332 -4.762 1 98.06 85 VAL B N 1
ATOM 1496 C CA . VAL B 1 85 ? 14.188 -4.215 -5.695 1 98.06 85 VAL B CA 1
ATOM 1497 C C . VAL B 1 85 ? 13.719 -2.926 -5.023 1 98.06 85 VAL B C 1
ATOM 1499 O O . VAL B 1 85 ? 12.57 -2.822 -4.594 1 98.06 85 VAL B O 1
ATOM 1502 N N . GLY B 1 86 ? 14.617 -2.02 -4.918 1 97.38 86 GLY B N 1
ATOM 1503 C CA . GLY B 1 86 ? 14.281 -0.695 -4.422 1 97.38 86 GLY B CA 1
ATOM 1504 C C . GLY B 1 86 ? 14.195 -0.628 -2.908 1 97.38 86 GLY B C 1
ATOM 1505 O O . GLY B 1 86 ? 13.805 0.398 -2.348 1 97.38 86 GLY B O 1
ATOM 1506 N N . LEU B 1 87 ? 14.539 -1.671 -2.189 1 97.5 87 LEU B N 1
ATOM 1507 C CA . LEU B 1 87 ? 14.445 -1.68 -0.734 1 97.5 87 LEU B CA 1
ATOM 1508 C C . LEU B 1 87 ? 15.781 -1.282 -0.106 1 97.5 87 LEU B C 1
ATOM 1510 O O . LEU B 1 87 ? 16.812 -1.248 -0.788 1 97.5 87 LEU B O 1
ATOM 1514 N N . SER B 1 88 ? 15.602 -0.878 1.107 1 96.06 88 SER B N 1
ATOM 1515 C CA . SER B 1 88 ? 16.812 -0.527 1.839 1 96.06 88 SER B CA 1
ATOM 1516 C C . SER B 1 88 ? 17.703 -1.745 2.035 1 96.06 88 SER B C 1
ATOM 1518 O O . SER B 1 88 ? 17.25 -2.885 1.947 1 96.06 88 SER B O 1
ATOM 1520 N N . GLN B 1 89 ? 18.969 -1.478 2.334 1 95.88 89 GLN B N 1
ATOM 1521 C CA . GLN B 1 89 ? 19.922 -2.549 2.607 1 95.88 89 GLN B CA 1
ATOM 1522 C C . GLN B 1 89 ? 19.5 -3.373 3.816 1 95.88 89 GLN B C 1
ATOM 1524 O O . GLN B 1 89 ? 19.656 -4.598 3.828 1 95.88 89 GLN B O 1
ATOM 1529 N N . THR B 1 90 ? 19 -2.691 4.754 1 92.69 90 THR B N 1
ATOM 1530 C CA . THR B 1 90 ? 18.531 -3.373 5.957 1 92.69 90 THR B CA 1
ATOM 1531 C C . THR B 1 90 ? 17.422 -4.367 5.621 1 92.69 90 THR B C 1
ATOM 1533 O O . THR B 1 90 ? 17.484 -5.535 6.02 1 92.69 90 THR B O 1
ATOM 1536 N N . THR B 1 91 ? 16.453 -3.932 4.859 1 93.62 91 THR B N 1
ATOM 1537 C CA . THR B 1 91 ? 15.344 -4.793 4.473 1 93.62 91 THR B CA 1
ATOM 1538 C C . THR B 1 91 ? 15.82 -5.906 3.545 1 93.62 91 THR B C 1
ATOM 1540 O O . THR B 1 91 ? 15.391 -7.055 3.672 1 93.62 91 THR B O 1
ATOM 1543 N N . THR B 1 92 ? 16.688 -5.598 2.664 1 96.06 92 THR B N 1
ATOM 1544 C CA . THR B 1 92 ? 17.266 -6.586 1.761 1 96.06 92 THR B CA 1
ATOM 1545 C C . THR B 1 92 ? 17.984 -7.68 2.545 1 96.06 92 THR B C 1
ATOM 1547 O O . THR B 1 92 ? 17.859 -8.867 2.225 1 96.06 92 THR B O 1
ATOM 1550 N N . ASN B 1 93 ? 18.688 -7.328 3.516 1 93.5 93 ASN B N 1
ATOM 1551 C CA . ASN B 1 93 ? 19.391 -8.281 4.367 1 93.5 93 ASN B CA 1
ATOM 1552 C C . ASN B 1 93 ? 18.406 -9.195 5.105 1 93.5 93 ASN B C 1
ATOM 1554 O O . ASN B 1 93 ? 18.672 -10.391 5.262 1 93.5 93 ASN B O 1
ATOM 1558 N N . MET B 1 94 ? 17.391 -8.594 5.547 1 91.88 94 MET B N 1
ATOM 1559 C CA . MET B 1 94 ? 16.359 -9.391 6.215 1 91.88 94 MET B CA 1
ATOM 1560 C C . MET B 1 94 ? 15.805 -10.453 5.281 1 91.88 94 MET B C 1
ATOM 1562 O O . MET B 1 94 ? 15.617 -11.609 5.68 1 91.88 94 MET B O 1
ATOM 1566 N N . LEU B 1 95 ? 15.547 -10.023 4.062 1 93.75 95 LEU B N 1
ATOM 1567 C CA . LEU B 1 95 ? 15.023 -10.945 3.066 1 93.75 95 LEU B CA 1
ATOM 1568 C C . LEU B 1 95 ? 16.031 -12.055 2.768 1 93.75 95 LEU B C 1
ATOM 1570 O O . LEU B 1 95 ? 15.656 -13.227 2.65 1 93.75 95 LEU B O 1
ATOM 1574 N N . ALA B 1 96 ? 17.219 -11.68 2.629 1 94.31 96 ALA B N 1
ATOM 1575 C CA . ALA B 1 96 ? 18.281 -12.641 2.346 1 94.31 96 ALA B CA 1
ATOM 1576 C C . ALA B 1 96 ? 18.391 -13.688 3.453 1 94.31 96 ALA B C 1
ATOM 1578 O O . ALA B 1 96 ? 18.594 -14.875 3.182 1 94.31 96 ALA B O 1
ATOM 1579 N N . ASN B 1 97 ? 18.312 -13.219 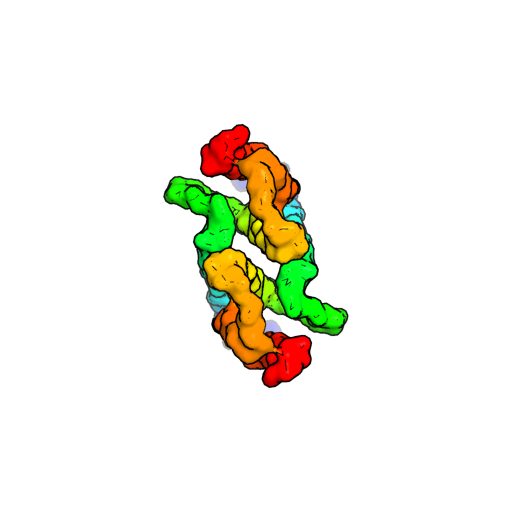4.668 1 92.06 97 ASN B N 1
ATOM 1580 C CA . ASN B 1 97 ? 18.375 -14.125 5.809 1 92.06 97 ASN B CA 1
ATOM 1581 C C . ASN B 1 97 ? 17.172 -15.078 5.828 1 92.06 97 ASN B C 1
ATOM 1583 O O . ASN B 1 97 ? 17.328 -16.266 6.102 1 92.06 97 ASN B O 1
ATOM 1587 N N . LEU B 1 98 ? 16.047 -14.5 5.574 1 89.75 98 LEU B N 1
ATOM 1588 C CA . LEU B 1 98 ? 14.812 -15.289 5.551 1 89.75 98 LEU B CA 1
ATOM 1589 C C . LEU B 1 98 ? 14.891 -16.406 4.512 1 89.75 98 LEU B C 1
ATOM 1591 O O . LEU B 1 98 ? 14.453 -17.531 4.766 1 89.75 98 LEU B O 1
ATOM 1595 N N . LEU B 1 99 ? 15.523 -15.969 3.393 1 93.44 99 LEU B N 1
ATOM 1596 C CA . LEU B 1 99 ? 15.555 -16.906 2.271 1 93.44 99 LEU B CA 1
ATOM 1597 C C . LEU B 1 99 ? 16.844 -17.703 2.268 1 93.44 99 LEU B C 1
ATOM 1599 O O . LEU B 1 99 ? 17.062 -18.531 1.38 1 93.44 99 LEU B O 1
ATOM 1603 N N . GLN B 1 100 ? 17.625 -17.453 3.266 1 94.31 100 GLN B N 1
ATOM 1604 C CA . GLN B 1 100 ? 18.859 -18.188 3.471 1 94.31 100 GLN B CA 1
ATOM 1605 C C . GLN B 1 100 ? 19.766 -18.094 2.242 1 94.31 100 GLN B C 1
ATOM 1607 O O . GLN B 1 100 ? 20.234 -19.109 1.734 1 94.31 100 GLN B O 1
ATOM 1612 N N . VAL B 1 101 ? 19.953 -16.844 1.809 1 93.94 101 VAL B N 1
ATOM 1613 C CA . VAL B 1 101 ? 20.828 -16.562 0.675 1 93.94 101 VAL B CA 1
ATOM 1614 C C . VAL B 1 101 ? 21.75 -15.391 1.003 1 93.94 101 VAL B C 1
ATOM 1616 O O . VAL B 1 101 ? 21.438 -14.578 1.881 1 93.94 101 VAL B O 1
#

Foldseek 3Di:
DPPPVVVVVVVVVVVVVVVVVVVVVVVVVVVLVVLQVVFPFDDPPDGDDSVLSVLLSVLRVVQVVVCVVVVDHDQLVVSLVSSCVPHDPVVSVSSCVVSVD/DPPPVVVVVVVVVVVVVVVVVVVVVVVVVVVLVVLQVVFPFDDPPDGDDSVLSVLLSVLRVVQVVVCVVVVDHDQLVVSLVSSCVPHDPVVSVSSCVVSVD

Solvent-accessible surface area (backbone atoms only — not comparable to full-atom values): 11255 Å² total; per-residue (Å²): 122,82,49,71,65,56,51,49,50,51,49,51,52,48,53,53,53,51,50,52,51,51,52,53,52,50,50,40,52,50,40,50,55,54,36,45,70,74,40,100,58,77,56,88,83,53,77,73,49,72,58,52,42,39,42,35,44,42,26,45,47,52,49,53,49,46,33,66,72,67,72,47,81,69,52,56,62,57,46,40,55,51,45,30,59,91,49,52,70,69,58,35,49,51,44,22,58,76,52,70,92,122,82,49,73,65,56,50,48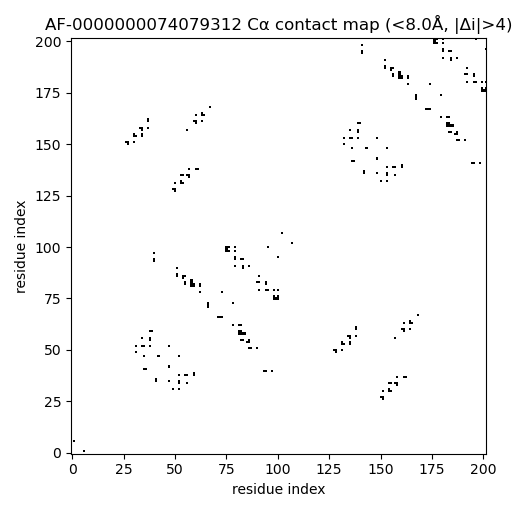,50,52,50,51,51,49,52,51,54,50,51,52,51,50,52,53,51,50,50,41,52,49,42,50,56,55,37,45,72,73,39,100,58,76,54,87,84,53,77,73,50,72,57,52,42,39,43,36,44,43,25,44,48,50,50,54,50,46,33,68,72,67,71,46,80,68,52,56,62,57,45,40,54,50,45,30,59,92,50,52,69,69,58,34,49,52,45,23,58,75,53,70,92

pLDDT: mean 94.0, std 7.01, range [65.06, 98.75]

Organism: Heligmosomoides polygyrus (NCBI:txid6339)

Secondary structure (DSSP, 8-state):
---HHHHHHHHHHHHHHHHHHHHHHHHHHHHHHHHHTTSS---SSSPPPHHHHHHHHHHHHHHHHHHHHHTSPPPHHHHHHHHHTT--HHHHHHHHHHTT-/---HHHHHHHHHHHHHHHHHHHHHHHHHHHHHHHHHTTSS---SSSPPPHHHHHHHHHHHHHHHHHHHHHTSPPPHHHHHHHHHTT--HHHHHHHHHHTT-

InterPro domains:
  IPR011598 Myc-type, basic helix-loop-helix (bHLH) domain [PF00010] (13-65)
  IPR011598 Myc-type, basic helix-loop-helix (bHLH) domain [PS50888] (12-64)
  IPR011598 Myc-type, basic helix-loop-helix (bHLH) domain [SM00353] (18-70)
  IPR022575 Neurogenic differentiation factor, domain of unknown function [PF12533] (71-101)
  IPR036638 Helix-loop-helix DNA-binding domain superfamily [G3DSA:4.10.280.10] (12-71)
  IPR036638 Helix-loop-helix DNA-binding domain superfamily [SSF47459] (9-75)
  IPR050359 Basic helix-loop-helix transcription factors [PTHR19290] (6-94)

Sequence (202 aa):
MPSMEQSAKKNQRRVKANGRERQRMHGLNDALDVLRQYVPINTQHQKLSKIETLRLARNYIVALQQILQAGRQPTPLEYAHQLSVGLSQTTTNMLANLLQVMPSMEQSAKKNQRRVKANGRERQRMHGLNDALDVLRQYVPINTQHQKLSKIETLRLARNYIVALQQILQAGRQPTPLEYAHQLSVGLSQTTTNMLANLLQV

Radius of gyration: 22.09 Å; Cα contacts (8 Å, |Δi|>4): 152; chains: 2; bounding box: 41×67×42 Å